Protein AF-A0A3R7BXS8-F1 (afdb_monomer)

Nearest PDB structures (foldseek):
  6x39-assembly1_A  TM=5.226E-01  e=1.618E-02  Mus musculus
  8fn9-assembly2_D  TM=5.001E-01  e=2.140E-02  Homo sapiens
  8cr5-assembly1_B  TM=4.717E-01  e=4.949E-02  Mus musculus
  4hlj-assembly1_A  TM=3.471E-01  e=6.848E-01  Homo sapiens
  6gvk-assembly1_A  TM=3.432E-01  e=7.242E-01  Homo sapiens

Sequence (268 aa):
MQASIEYIIAGLTILSILVVAETNMLTLIVHTLTDVQQEVSYGKAEEILDTLLLSPGYPPDWGADSAVPELMGLAVQSSTEEYILDPKKVLRLTEYSDHYIPPATTRSILGLDRGYQFSLRIIPFFIITINNQGNGTYTISVVNYRGVPASNVNVTGYYISIPFRYNATYQIESAITGVDGTCTLTFDYTPNSTLLVCASQLGVESLAAEESNLNLKVKNGYVVESETPIIASVEYSTGALSQLKKDVITKFVKIDGYTYYVDFILWR

Mean predicted aligned error: 8.78 Å

Solvent-accessible surface area (backbone atoms only — not comparable to full-atom values): 14662 Å² total; per-residue (Å²): 111,68,68,61,50,52,52,51,49,53,51,50,51,53,51,50,54,50,52,54,52,48,55,55,48,50,55,53,49,49,55,63,47,56,70,72,67,68,79,86,86,47,68,67,59,48,53,53,49,46,39,35,41,64,29,26,32,30,59,53,63,36,45,82,44,76,62,82,55,72,33,69,27,31,12,41,68,89,56,92,58,83,35,34,37,30,61,52,40,56,44,20,48,30,88,92,34,77,64,46,58,54,44,70,55,54,39,57,51,71,67,56,56,93,70,53,32,36,34,46,34,40,33,32,36,45,46,66,46,76,42,80,74,53,81,40,29,30,44,37,39,32,23,32,72,85,73,45,55,35,46,72,29,41,35,39,38,39,46,39,55,63,76,80,59,90,92,61,92,62,56,72,45,73,38,57,19,38,84,77,6,35,34,67,47,74,48,86,63,59,87,60,51,48,46,39,37,38,41,39,47,98,90,45,32,18,74,41,51,71,56,70,80,44,37,54,45,77,57,97,90,37,83,40,83,43,100,53,52,59,78,73,64,39,74,37,59,58,54,83,62,98,88,44,54,74,48,77,50,73,51,73,33,30,45,93,82,27,32,27,40,34,45,36,39,34,29,74

Radius of gyration: 21.34 Å; Cα contacts (8 Å, |Δi|>4): 512; chains: 1; bounding box: 75×36×57 Å

Foldseek 3Di:
DVVVVVVVVVVVVVVVVVVLVVVVVVVVVVVVVVVVVPPDPCVPLVVLVCQAQADCFPPNVCLVDLDDTLAHYQAHPPDPDGQAGEVSSLQLLAPPGRSNDALVNNCVSSVHDPQKKKKKKKAFQWQWDWADPDQQKIKIATAGPVRHQDFQWKKKKWKAAPPGDPPDDTDIFIDTAHPRNMDMDGDRDDPRIWIKMWIDDPQAIAIDIPDQFAQWDADPNDIDGHPGTGCRMRIHISDDDPPFDKDWDWDWHDYPSHIIIMIMIMTD

Secondary structure (DSSP, 8-state):
-HHHHHHHHHHHHHHHHHHHHHHHHHHHHHHHHHTTS--SS-HHHHHHHHHHHH---BSTTGGGSSSPPSB---BPTT-SSTTEE-HHHHHTTSTTSTT---HHHHHHHTT--TT-EEEEEEEESEEEEEEEEETTEEEEEEEETTS-B--S-EEEEEEEESS--TTPPPEEEEEE--TTSEEEEE----SSEEEEEEEEETTEEEEEESSTT--EEEETTEEEE-SS-----EEEES---TTS-EEEEEEEEEETTEEEEEEEEEE-

pLDDT: mean 88.68, std 12.7, range [37.03, 98.75]

Structure (mmCIF, N/CA/C/O backbone):
data_AF-A0A3R7BXS8-F1
#
_entry.id   AF-A0A3R7BXS8-F1
#
loop_
_atom_site.group_PDB
_atom_site.id
_atom_site.type_symbol
_atom_site.label_atom_id
_atom_site.label_alt_id
_atom_site.label_comp_id
_atom_site.label_asym_id
_atom_site.label_entity_id
_atom_site.label_seq_id
_atom_site.pdbx_PDB_ins_code
_atom_site.Cartn_x
_atom_site.Cartn_y
_atom_site.Cartn_z
_atom_site.occupancy
_atom_site.B_iso_or_equiv
_atom_site.auth_seq_id
_atom_site.auth_comp_id
_atom_site.auth_asym_id
_atom_site.auth_atom_id
_atom_site.pdbx_PDB_model_num
ATOM 1 N N . MET A 1 1 ? -50.871 4.804 6.251 1.00 56.91 1 MET A N 1
ATOM 2 C CA . MET A 1 1 ? -50.058 5.834 5.566 1.00 56.91 1 MET A CA 1
ATOM 3 C C . MET A 1 1 ? -48.591 5.786 5.996 1.00 56.91 1 MET A C 1
ATOM 5 O O . MET A 1 1 ? -47.744 5.832 5.121 1.00 56.91 1 MET A O 1
ATOM 9 N N . GLN A 1 2 ? -48.283 5.605 7.289 1.00 58.25 2 GLN A N 1
ATOM 10 C CA . GLN A 1 2 ? -46.906 5.442 7.792 1.00 58.25 2 GLN A CA 1
ATOM 11 C C . GLN A 1 2 ? -46.200 4.186 7.246 1.00 58.25 2 GLN A C 1
ATOM 13 O O . GLN A 1 2 ? -45.140 4.304 6.644 1.00 58.25 2 GLN A O 1
ATOM 18 N N . ALA A 1 3 ? -46.860 3.022 7.303 1.00 59.19 3 ALA A N 1
ATOM 19 C CA . ALA A 1 3 ? -46.323 1.784 6.726 1.00 59.19 3 ALA A CA 1
ATOM 20 C C . ALA A 1 3 ? -46.035 1.906 5.215 1.00 59.19 3 ALA A C 1
ATOM 22 O O . ALA A 1 3 ? -45.030 1.416 4.724 1.00 59.19 3 ALA A O 1
ATOM 23 N N . SER A 1 4 ? -46.885 2.615 4.464 1.00 75.00 4 SER A N 1
ATOM 24 C CA . SER A 1 4 ? -46.707 2.824 3.019 1.00 75.00 4 SER A CA 1
ATOM 25 C C . SER A 1 4 ? -45.459 3.652 2.690 1.00 75.00 4 SER A C 1
ATOM 27 O O . SER A 1 4 ? -44.806 3.382 1.690 1.00 75.00 4 SER A O 1
ATOM 29 N N . ILE A 1 5 ? -45.114 4.632 3.531 1.00 82.62 5 ILE A N 1
ATOM 30 C CA . ILE A 1 5 ? -43.893 5.438 3.383 1.00 82.62 5 ILE A CA 1
ATOM 31 C C . ILE A 1 5 ? -42.660 4.612 3.766 1.00 82.62 5 ILE A C 1
ATOM 33 O O . ILE A 1 5 ? -41.667 4.649 3.047 1.00 82.62 5 ILE A O 1
ATOM 37 N N . GLU A 1 6 ? -42.737 3.813 4.832 1.00 80.38 6 GLU A N 1
ATOM 38 C CA . GLU A 1 6 ? -41.655 2.904 5.239 1.00 80.38 6 GLU A CA 1
ATOM 39 C C . GLU A 1 6 ? -41.315 1.885 4.142 1.00 80.38 6 GLU A C 1
ATOM 41 O O . GLU A 1 6 ? -40.139 1.686 3.846 1.00 80.38 6 GLU A O 1
ATOM 46 N N . TYR A 1 7 ? -42.316 1.315 3.459 1.00 86.81 7 TYR A N 1
ATOM 47 C CA . TYR A 1 7 ? -42.075 0.412 2.327 1.00 86.81 7 TYR A CA 1
ATOM 48 C C . TYR A 1 7 ? -41.469 1.117 1.107 1.00 86.81 7 TYR A C 1
ATOM 50 O O . TYR A 1 7 ? -40.632 0.532 0.423 1.00 86.81 7 TYR A O 1
ATOM 58 N N . ILE A 1 8 ? -41.849 2.371 0.836 1.00 88.31 8 ILE A N 1
ATOM 59 C CA . ILE A 1 8 ? -41.249 3.161 -0.252 1.00 88.31 8 ILE A CA 1
ATOM 60 C C . ILE A 1 8 ? -39.782 3.480 0.061 1.00 88.31 8 ILE A C 1
ATOM 62 O O . ILE A 1 8 ? -38.930 3.349 -0.816 1.00 88.31 8 ILE A O 1
ATOM 66 N N . ILE A 1 9 ? -39.473 3.846 1.308 1.00 87.38 9 ILE A N 1
ATOM 67 C CA . ILE A 1 9 ? -38.100 4.121 1.751 1.00 87.38 9 ILE A CA 1
ATOM 68 C C . ILE A 1 9 ? -37.262 2.842 1.708 1.00 87.38 9 ILE A C 1
ATOM 70 O O . ILE A 1 9 ? -36.173 2.868 1.148 1.00 87.38 9 ILE A O 1
ATOM 74 N N . ALA A 1 10 ? -37.776 1.720 2.218 1.00 86.44 10 ALA A N 1
ATOM 75 C CA . ALA A 1 10 ? -37.091 0.430 2.142 1.00 86.44 10 ALA A CA 1
ATOM 76 C C . ALA A 1 10 ? -36.849 -0.011 0.687 1.00 86.44 10 ALA A C 1
ATOM 78 O O . ALA A 1 10 ? -35.789 -0.537 0.357 1.00 86.44 10 ALA A O 1
ATOM 79 N N . GLY A 1 11 ? -37.805 0.245 -0.210 1.00 89.38 11 GLY A N 1
ATOM 80 C CA . GLY A 1 11 ? -37.631 -0.000 -1.640 1.00 89.38 11 GLY A CA 1
ATOM 81 C C . GLY A 1 11 ? -36.516 0.854 -2.246 1.00 89.38 11 GLY A C 1
ATOM 82 O O . GLY A 1 11 ? -35.677 0.335 -2.978 1.00 89.38 11 GLY A O 1
ATOM 83 N N . LEU A 1 12 ? -36.468 2.146 -1.906 1.00 87.38 12 LEU A N 1
ATOM 84 C CA . LEU A 1 12 ? -35.435 3.078 -2.366 1.00 87.38 12 LEU A CA 1
ATOM 85 C C . LEU A 1 12 ? -34.046 2.747 -1.811 1.00 87.38 12 LEU A C 1
ATOM 87 O O . LEU A 1 12 ? -33.072 2.843 -2.555 1.00 87.38 12 LEU A O 1
ATOM 91 N N . THR A 1 13 ? -33.934 2.327 -0.547 1.00 83.88 13 THR A N 1
ATOM 92 C CA . THR A 1 13 ? -32.644 1.930 0.034 1.00 83.88 13 THR A CA 1
ATOM 93 C C . THR A 1 13 ? -32.108 0.674 -0.641 1.00 83.88 13 THR A C 1
ATOM 95 O O . THR A 1 13 ? -30.953 0.668 -1.060 1.00 83.88 13 THR A O 1
ATOM 98 N N . ILE A 1 14 ? -32.948 -0.342 -0.859 1.00 88.44 14 ILE A N 1
ATOM 99 C CA . ILE A 1 14 ? -32.561 -1.550 -1.604 1.00 88.44 14 ILE A CA 1
ATOM 100 C C . ILE A 1 14 ? -32.114 -1.188 -3.027 1.00 88.44 14 ILE A C 1
ATOM 102 O O . ILE A 1 14 ? -31.056 -1.637 -3.459 1.00 88.44 14 ILE A O 1
ATOM 106 N N . LEU A 1 15 ? -32.863 -0.331 -3.730 1.00 88.25 15 LEU A N 1
ATOM 107 C CA . LEU A 1 15 ? -32.496 0.151 -5.066 1.00 88.25 15 LEU A CA 1
ATOM 108 C C . LEU A 1 15 ? -31.154 0.890 -5.066 1.00 88.25 15 LEU A C 1
ATOM 110 O O . LEU A 1 15 ? -30.328 0.654 -5.941 1.00 88.25 15 LEU A O 1
ATOM 114 N N . SER A 1 16 ? -30.909 1.746 -4.072 1.00 77.88 16 SER A N 1
ATOM 115 C CA . SER A 1 16 ? -29.647 2.480 -3.958 1.00 77.88 16 SER A CA 1
ATOM 116 C C . SER A 1 16 ? -28.457 1.554 -3.693 1.00 77.88 16 SER A C 1
ATOM 118 O O . SER A 1 16 ? -27.431 1.692 -4.354 1.00 77.88 16 SER A O 1
ATOM 120 N N . ILE A 1 17 ? -28.613 0.553 -2.816 1.00 88.25 17 ILE A N 1
ATOM 121 C CA . ILE A 1 17 ? -27.585 -0.464 -2.553 1.00 88.25 17 ILE A CA 1
ATOM 122 C C . ILE A 1 17 ? -27.286 -1.250 -3.835 1.00 88.25 17 ILE A C 1
ATOM 124 O O . ILE A 1 17 ? -26.121 -1.497 -4.143 1.00 88.25 17 ILE A O 1
ATOM 128 N N . LEU A 1 18 ? -28.323 -1.598 -4.607 1.00 83.75 18 LEU A N 1
ATOM 129 C CA . LEU A 1 18 ? -28.182 -2.343 -5.857 1.00 83.75 18 LEU A CA 1
ATOM 130 C C . LEU A 1 18 ? -27.412 -1.543 -6.917 1.00 83.75 18 LEU A C 1
ATOM 132 O O . LEU A 1 18 ? -26.503 -2.079 -7.542 1.00 83.75 18 LEU A O 1
ATOM 136 N N . VAL A 1 19 ? -27.721 -0.253 -7.073 1.00 85.56 19 VAL A N 1
ATOM 137 C CA . VAL A 1 19 ? -27.029 0.630 -8.025 1.00 85.56 19 VAL A CA 1
ATOM 138 C C . VAL A 1 19 ? -25.558 0.806 -7.640 1.00 85.56 19 VAL A C 1
ATOM 140 O O . VAL A 1 19 ? -24.686 0.717 -8.503 1.00 85.56 19 VAL A O 1
ATOM 143 N N . VAL A 1 20 ? -25.248 0.989 -6.350 1.00 79.00 20 VAL A N 1
ATOM 144 C CA . VAL A 1 20 ? -23.851 1.062 -5.887 1.00 79.00 20 VAL A CA 1
ATOM 145 C C . VAL A 1 20 ? -23.115 -0.255 -6.161 1.00 79.00 20 VAL A C 1
ATOM 147 O O . VAL A 1 20 ? -22.009 -0.237 -6.705 1.00 79.00 20 VAL A O 1
ATOM 150 N N . ALA A 1 21 ? -23.736 -1.400 -5.869 1.00 75.12 21 ALA A N 1
ATOM 151 C CA . ALA A 1 21 ? -23.161 -2.712 -6.161 1.00 75.12 21 ALA A CA 1
ATOM 152 C C . ALA A 1 21 ? -22.897 -2.914 -7.666 1.00 75.12 21 ALA A C 1
ATOM 154 O O . ALA A 1 21 ? -21.815 -3.373 -8.035 1.00 75.12 21 ALA A O 1
ATOM 155 N N . GLU A 1 22 ? -23.829 -2.510 -8.536 1.00 73.44 22 GLU A N 1
ATOM 156 C CA . GLU A 1 22 ? -23.655 -2.571 -9.992 1.00 73.44 22 GLU A CA 1
ATOM 157 C C . GLU A 1 22 ? -22.529 -1.660 -10.484 1.00 73.44 22 GLU A C 1
ATOM 159 O O . GLU A 1 22 ? -21.719 -2.091 -11.300 1.00 73.44 22 GLU A O 1
ATOM 164 N N . THR A 1 23 ? -22.404 -0.431 -9.973 1.00 70.69 23 THR A N 1
ATOM 165 C CA . THR A 1 23 ? -21.300 0.462 -10.375 1.00 70.69 23 THR A CA 1
ATOM 166 C C . THR A 1 23 ? -19.929 -0.093 -9.981 1.00 70.69 23 THR A C 1
ATOM 168 O O . THR A 1 23 ? -18.987 -0.035 -10.776 1.00 70.69 23 THR A O 1
ATOM 171 N N . ASN A 1 24 ? -19.821 -0.724 -8.810 1.00 62.16 24 ASN A N 1
ATOM 172 C CA . ASN A 1 24 ? -18.595 -1.396 -8.381 1.00 62.16 24 ASN A CA 1
ATOM 173 C C . ASN A 1 24 ? -18.298 -2.636 -9.242 1.00 62.16 24 ASN A C 1
ATOM 175 O O . ASN A 1 24 ? -17.164 -2.819 -9.684 1.00 62.16 24 ASN A O 1
ATOM 179 N N . MET A 1 25 ? -19.315 -3.444 -9.561 1.00 63.19 25 MET A N 1
ATOM 180 C CA . MET A 1 25 ? -19.170 -4.612 -10.437 1.00 63.19 25 MET A CA 1
ATOM 181 C C . MET A 1 25 ? -18.785 -4.218 -11.867 1.00 63.19 25 MET A C 1
ATOM 183 O O . MET A 1 25 ? -17.910 -4.842 -12.455 1.00 63.19 25 MET A O 1
ATOM 187 N N . LEU A 1 26 ? -19.376 -3.159 -12.421 1.00 60.81 26 LEU A N 1
ATOM 188 C CA . LEU A 1 26 ? -19.014 -2.635 -13.738 1.00 60.81 26 LEU A CA 1
ATOM 189 C C . LEU A 1 26 ? -17.577 -2.111 -13.756 1.00 60.81 26 LEU A C 1
ATOM 191 O O . LEU A 1 26 ? -16.875 -2.312 -14.740 1.00 60.81 26 LEU A O 1
ATOM 195 N N . THR A 1 27 ? -17.100 -1.522 -12.658 1.00 58.78 27 THR A N 1
ATOM 196 C CA . THR A 1 27 ? -15.693 -1.109 -12.528 1.00 58.78 27 THR A CA 1
ATOM 197 C C . THR A 1 27 ? -14.746 -2.321 -12.530 1.00 58.78 27 THR A C 1
ATOM 199 O O . THR A 1 27 ? -13.674 -2.259 -13.131 1.00 58.78 27 THR A O 1
ATOM 202 N N . LEU A 1 28 ? -15.164 -3.448 -11.941 1.00 55.78 28 LEU A N 1
ATOM 203 C CA . LEU A 1 28 ? -14.431 -4.725 -11.955 1.00 55.78 28 LEU A CA 1
ATOM 204 C C . LEU A 1 28 ? -14.528 -5.471 -13.302 1.00 55.78 28 LEU A C 1
ATOM 206 O O . LEU A 1 28 ? -13.578 -6.127 -13.713 1.00 55.78 28 LEU A O 1
ATOM 210 N N . ILE A 1 29 ? -15.642 -5.362 -14.029 1.00 56.62 29 ILE A N 1
ATOM 211 C CA . ILE A 1 29 ? -15.784 -5.930 -15.382 1.00 56.62 29 ILE A CA 1
ATOM 212 C C . ILE A 1 29 ? -14.993 -5.101 -16.397 1.00 56.62 29 ILE A C 1
ATOM 214 O O . ILE A 1 29 ? -14.370 -5.649 -17.298 1.00 56.62 29 ILE A O 1
ATOM 218 N N . VAL A 1 30 ? -14.960 -3.775 -16.247 1.00 57.00 30 VAL A N 1
ATOM 219 C CA . VAL A 1 30 ? -14.050 -2.934 -17.032 1.00 57.00 30 VAL A CA 1
ATOM 220 C C . VAL A 1 30 ? -12.604 -3.325 -16.745 1.00 57.00 30 VAL A C 1
ATOM 222 O O . VAL A 1 30 ? -11.834 -3.396 -17.689 1.00 57.00 30 VAL A O 1
ATOM 225 N N . HIS A 1 31 ? -12.254 -3.669 -15.501 1.00 52.84 31 HIS A N 1
ATOM 226 C CA . HIS A 1 31 ? -10.933 -4.207 -15.167 1.00 52.84 31 HIS A CA 1
ATOM 227 C C . HIS A 1 31 ? -10.622 -5.516 -15.915 1.00 52.84 31 HIS A C 1
ATOM 229 O O . HIS A 1 31 ? -9.524 -5.650 -16.445 1.00 52.84 31 HIS A O 1
ATOM 235 N N . THR A 1 32 ? -11.556 -6.470 -16.010 1.00 48.88 32 THR A N 1
ATOM 236 C CA . THR A 1 32 ? -11.319 -7.720 -16.762 1.00 48.88 32 THR A CA 1
ATOM 237 C C . THR A 1 32 ? -11.344 -7.530 -18.280 1.00 48.88 32 THR A C 1
ATOM 239 O O . THR A 1 32 ? -10.702 -8.286 -19.001 1.00 48.88 32 THR A O 1
ATOM 242 N N . LEU A 1 33 ? -12.060 -6.524 -18.789 1.00 43.03 33 LEU A N 1
ATOM 243 C CA . LEU A 1 33 ? -12.128 -6.222 -20.221 1.00 43.03 33 LEU A CA 1
ATOM 244 C C . LEU A 1 33 ? -10.967 -5.345 -20.707 1.00 43.03 33 LEU A C 1
ATOM 246 O O . LEU A 1 33 ? -10.552 -5.492 -21.856 1.00 43.03 33 LEU A O 1
ATOM 250 N N . THR A 1 34 ? -10.395 -4.481 -19.861 1.00 46.97 34 THR A N 1
ATOM 251 C CA . THR A 1 34 ? -9.167 -3.745 -20.201 1.00 46.97 34 THR A CA 1
ATOM 252 C C . THR A 1 34 ? -7.968 -4.669 -20.394 1.00 46.97 34 THR A C 1
ATOM 254 O O . THR A 1 34 ? -7.119 -4.345 -21.218 1.00 46.97 34 THR A O 1
ATOM 257 N N . ASP A 1 35 ? -7.946 -5.837 -19.743 1.00 49.38 35 ASP A N 1
ATOM 258 C CA . ASP A 1 35 ? -6.935 -6.876 -19.995 1.00 49.38 35 ASP A CA 1
ATOM 259 C C . ASP A 1 35 ? -7.054 -7.487 -21.410 1.00 49.38 35 ASP A C 1
ATOM 261 O O . ASP A 1 35 ? -6.080 -8.005 -21.946 1.00 49.38 35 ASP A O 1
ATOM 265 N N . VAL A 1 36 ? -8.227 -7.411 -22.057 1.00 46.25 36 VAL A N 1
ATOM 266 C CA . VAL A 1 36 ? -8.504 -8.079 -23.349 1.00 46.25 36 VAL A CA 1
ATOM 267 C C . VAL A 1 36 ? -8.327 -7.145 -24.561 1.00 46.25 36 VAL A C 1
ATOM 269 O O . VAL A 1 36 ? -8.219 -7.612 -25.692 1.00 46.25 36 VAL A O 1
ATOM 272 N N . GLN A 1 37 ? -8.250 -5.824 -24.363 1.00 37.03 37 GLN A N 1
ATOM 273 C CA . GLN A 1 37 ? -8.081 -4.836 -25.448 1.00 37.03 37 GLN A CA 1
ATOM 274 C C . GLN A 1 37 ? -6.643 -4.298 -25.606 1.00 37.03 37 GLN A C 1
ATOM 276 O O . GLN A 1 37 ? -6.407 -3.430 -26.445 1.00 37.03 37 GLN A O 1
ATOM 281 N N . GLN A 1 38 ? -5.685 -4.815 -24.832 1.00 46.22 38 GLN A N 1
ATOM 282 C CA . GLN A 1 38 ? -4.296 -4.341 -24.728 1.00 46.22 38 GLN A CA 1
ATOM 283 C C . GLN A 1 38 ? -3.316 -4.917 -25.770 1.00 46.22 38 GLN A C 1
ATOM 285 O O . GLN A 1 38 ? -2.109 -4.928 -25.554 1.00 46.22 38 GLN A O 1
ATOM 290 N N . GLU A 1 39 ? -3.776 -5.343 -26.943 1.00 48.00 39 GLU A N 1
ATOM 291 C CA . GLU A 1 39 ? -2.857 -5.653 -28.041 1.00 48.00 39 GLU A CA 1
ATOM 292 C C . GLU A 1 39 ? -2.692 -4.435 -28.957 1.00 48.00 39 GLU A C 1
ATOM 294 O O . GLU A 1 39 ? -3.667 -3.840 -29.405 1.00 48.00 39 GLU A O 1
ATOM 299 N N . VAL A 1 40 ? -1.431 -4.127 -29.279 1.00 43.09 40 VAL A N 1
ATOM 300 C CA . VAL A 1 40 ? -0.920 -3.165 -30.280 1.00 43.09 40 VAL A CA 1
ATOM 301 C C . VAL A 1 40 ? -0.231 -1.934 -29.655 1.00 43.09 40 VAL A C 1
ATOM 303 O O . VAL A 1 40 ? -0.778 -0.840 -29.564 1.00 43.09 40 VAL A O 1
ATOM 306 N N . SER A 1 41 ? 1.063 -2.125 -29.339 1.00 47.97 41 SER A N 1
ATOM 307 C CA . SER A 1 41 ? 2.095 -1.133 -28.953 1.00 47.97 41 SER A CA 1
ATOM 308 C C . SER A 1 41 ? 2.435 -0.969 -27.455 1.00 47.97 41 SER A C 1
ATOM 310 O O . SER A 1 41 ? 2.882 0.108 -27.071 1.00 47.97 41 SER A O 1
ATOM 312 N N . TYR A 1 42 ? 2.344 -2.025 -26.637 1.00 55.94 42 TYR A N 1
ATOM 313 C CA . TYR A 1 42 ? 2.800 -2.022 -25.229 1.00 55.94 42 TYR A CA 1
ATOM 314 C C . TYR A 1 42 ? 4.127 -2.753 -24.960 1.00 55.94 42 TYR A C 1
ATOM 316 O O . TYR A 1 42 ? 4.692 -2.602 -23.880 1.00 55.94 42 TYR A O 1
ATOM 324 N N . GLY A 1 43 ? 4.682 -3.473 -25.944 1.00 76.75 43 GLY A N 1
ATOM 325 C CA . GLY A 1 43 ? 5.698 -4.508 -25.702 1.00 76.75 43 GLY A CA 1
ATOM 326 C C . GLY A 1 43 ? 6.881 -4.112 -24.810 1.00 76.75 43 GLY A C 1
ATOM 327 O O . GLY A 1 43 ? 7.219 -4.868 -23.912 1.00 76.75 43 GLY A O 1
ATOM 328 N N . LYS A 1 44 ? 7.492 -2.927 -24.991 1.00 86.19 44 LYS A N 1
ATOM 329 C CA . LYS A 1 44 ? 8.659 -2.544 -24.170 1.00 86.19 44 LYS A CA 1
ATOM 330 C C . LYS A 1 44 ? 8.288 -2.058 -22.770 1.00 86.19 44 LYS A C 1
ATOM 332 O O . LYS A 1 44 ? 8.995 -2.370 -21.820 1.00 86.19 44 LYS A O 1
ATOM 337 N N . ALA A 1 45 ? 7.217 -1.276 -22.639 1.00 89.50 45 ALA A N 1
ATOM 338 C CA . ALA A 1 45 ? 6.746 -0.828 -21.331 1.00 89.50 45 ALA A CA 1
ATOM 339 C C . ALA A 1 45 ? 6.267 -2.022 -20.494 1.00 89.50 45 ALA A C 1
ATOM 341 O O . ALA A 1 45 ? 6.559 -2.083 -19.303 1.00 89.50 45 ALA A O 1
ATOM 342 N N . GLU A 1 46 ? 5.599 -2.980 -21.137 1.00 90.25 46 GLU A N 1
ATOM 343 C CA . GLU A 1 46 ? 5.118 -4.207 -20.508 1.00 90.25 46 GLU A CA 1
ATOM 344 C C . GLU A 1 46 ? 6.283 -5.110 -20.113 1.00 90.25 46 GLU A C 1
ATOM 346 O O . GLU A 1 46 ? 6.375 -5.484 -18.955 1.00 90.25 46 GLU A O 1
ATOM 351 N N . GLU A 1 47 ? 7.255 -5.329 -21.004 1.00 91.19 47 GLU A N 1
ATOM 352 C CA . GLU A 1 47 ? 8.484 -6.076 -20.703 1.00 91.19 47 GLU A CA 1
ATOM 353 C C . GLU A 1 47 ? 9.235 -5.496 -19.492 1.00 91.19 47 GLU A C 1
ATOM 355 O O . GLU A 1 47 ? 9.689 -6.242 -18.621 1.00 91.19 47 GLU A O 1
ATOM 360 N N . ILE A 1 48 ? 9.367 -4.164 -19.410 1.00 93.50 48 ILE A N 1
ATOM 361 C CA . ILE A 1 48 ? 10.022 -3.506 -18.271 1.00 93.50 48 ILE A CA 1
ATOM 362 C C . ILE A 1 48 ? 9.200 -3.704 -16.998 1.00 93.50 48 ILE A C 1
ATOM 364 O O . ILE A 1 48 ? 9.766 -4.051 -15.960 1.00 93.50 48 ILE A O 1
ATOM 368 N N . LEU A 1 49 ? 7.886 -3.479 -17.061 1.00 95.00 49 LEU A N 1
ATOM 369 C CA . LEU A 1 49 ? 7.025 -3.621 -15.895 1.00 95.00 49 LEU A CA 1
ATOM 370 C C . LEU A 1 49 ? 6.989 -5.073 -15.406 1.00 95.00 49 LEU A C 1
ATOM 372 O O . LEU A 1 49 ? 7.170 -5.303 -14.218 1.00 95.00 49 LEU A O 1
ATOM 376 N N . ASP A 1 50 ? 6.847 -6.048 -16.296 1.00 94.00 50 ASP A N 1
ATOM 377 C CA . ASP A 1 50 ? 6.872 -7.472 -15.962 1.00 94.00 50 ASP A CA 1
ATOM 378 C C . ASP A 1 50 ? 8.224 -7.881 -15.382 1.00 94.00 50 ASP A C 1
ATOM 380 O O . ASP A 1 50 ? 8.272 -8.589 -14.378 1.00 94.00 50 ASP A O 1
ATOM 384 N N . THR A 1 51 ? 9.333 -7.367 -15.922 1.00 94.44 51 THR A N 1
ATOM 385 C CA . THR A 1 51 ? 10.655 -7.571 -15.312 1.00 94.44 51 THR A CA 1
ATOM 386 C C . THR A 1 51 ? 10.670 -7.060 -13.872 1.00 94.44 51 THR A C 1
ATOM 388 O O . THR A 1 51 ? 11.137 -7.758 -12.976 1.00 94.44 51 THR A O 1
ATOM 391 N N . LEU A 1 52 ? 10.125 -5.868 -13.616 1.00 96.56 52 LEU A N 1
ATOM 392 C CA . LEU A 1 52 ? 10.063 -5.310 -12.267 1.00 96.56 52 LEU A CA 1
ATOM 393 C C . LEU A 1 52 ? 9.118 -6.093 -11.345 1.00 96.56 52 LEU A C 1
ATOM 395 O O . LEU A 1 52 ? 9.463 -6.287 -10.184 1.00 96.56 52 LEU A O 1
ATOM 399 N N . LEU A 1 53 ? 7.949 -6.529 -11.819 1.00 96.81 53 LEU A N 1
ATOM 400 C CA . LEU A 1 53 ? 6.897 -7.104 -10.971 1.00 96.81 53 LEU A CA 1
ATOM 401 C C . LEU A 1 53 ? 6.964 -8.630 -10.820 1.00 96.81 53 LEU A C 1
ATOM 403 O O . LEU A 1 53 ? 6.417 -9.153 -9.851 1.00 96.81 53 LEU A O 1
ATOM 407 N N . LEU A 1 54 ? 7.611 -9.339 -11.750 1.00 95.31 54 LEU A N 1
ATOM 408 C CA . LEU A 1 54 ? 7.661 -10.807 -11.781 1.00 95.31 54 LEU A CA 1
ATOM 409 C C . LEU A 1 54 ? 9.060 -11.370 -11.503 1.00 95.31 54 LEU A C 1
ATOM 411 O O . LEU A 1 54 ? 9.183 -12.520 -11.084 1.00 95.31 54 LEU A O 1
ATOM 415 N N . SER A 1 55 ? 10.125 -10.583 -11.691 1.00 95.88 55 SER A N 1
ATOM 416 C CA . SER A 1 55 ? 11.482 -11.020 -11.345 1.00 95.88 55 SER A CA 1
ATOM 417 C C . SER A 1 55 ? 11.799 -10.741 -9.874 1.00 95.88 55 SER A C 1
ATOM 419 O O . SER A 1 55 ? 11.515 -9.644 -9.385 1.00 95.88 55 SER A O 1
ATOM 421 N N . PRO A 1 56 ? 12.473 -11.662 -9.161 1.00 95.81 56 PRO A N 1
ATOM 422 C CA . PRO A 1 56 ? 13.056 -11.359 -7.859 1.00 95.81 56 PRO A CA 1
ATOM 423 C C . PRO A 1 56 ? 14.340 -10.516 -7.956 1.00 95.81 56 PRO A C 1
ATOM 425 O O . PRO A 1 56 ? 14.814 -10.018 -6.936 1.00 95.81 56 PRO A O 1
ATOM 428 N N . GLY A 1 57 ? 1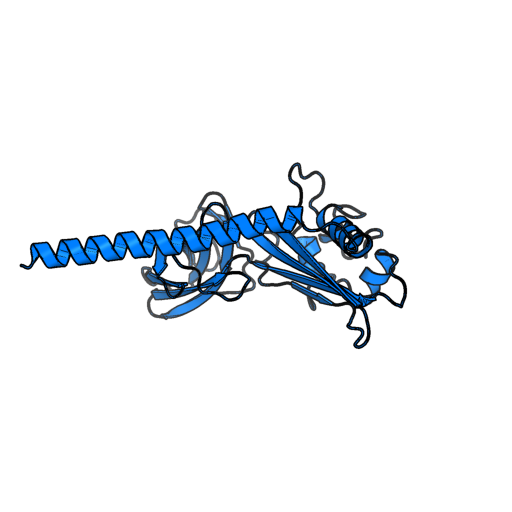4.913 -10.335 -9.150 1.00 95.62 57 GLY A N 1
ATOM 429 C CA . GLY A 1 57 ? 16.211 -9.682 -9.327 1.00 95.62 57 GLY A CA 1
ATOM 430 C C . GLY A 1 57 ? 17.391 -10.556 -8.881 1.00 95.62 57 GLY A C 1
ATOM 431 O O . GLY A 1 57 ? 17.232 -11.747 -8.601 1.00 95.62 57 GLY A O 1
ATOM 432 N N . TYR A 1 58 ? 18.590 -9.970 -8.839 1.00 95.69 58 TYR A N 1
ATOM 433 C CA . TYR A 1 58 ? 19.810 -10.664 -8.418 1.00 95.69 58 TYR A CA 1
ATOM 434 C C . TYR A 1 58 ? 20.757 -9.738 -7.629 1.00 95.69 58 TYR A C 1
ATOM 436 O O . TYR A 1 58 ? 21.079 -8.658 -8.134 1.00 95.69 58 TYR A O 1
ATOM 444 N N . PRO A 1 59 ? 21.229 -10.147 -6.434 1.00 96.19 59 PRO A N 1
ATOM 445 C CA . PRO A 1 59 ? 20.822 -11.355 -5.704 1.00 96.19 59 PRO A CA 1
ATOM 446 C C . PRO A 1 59 ? 19.336 -11.292 -5.288 1.00 96.19 59 PRO A C 1
ATOM 448 O O . PRO A 1 59 ? 18.825 -10.197 -5.085 1.00 96.19 59 PRO A O 1
ATOM 451 N N . PRO A 1 60 ? 18.600 -12.414 -5.181 1.00 94.69 60 PRO A N 1
ATOM 452 C CA . PRO A 1 60 ? 17.146 -12.395 -4.962 1.00 94.69 60 PRO A CA 1
ATOM 453 C C . PRO A 1 60 ? 16.665 -11.700 -3.683 1.00 94.69 60 PRO A C 1
ATOM 455 O O . PRO A 1 60 ? 15.495 -11.349 -3.595 1.00 94.69 60 PRO A O 1
ATOM 458 N N . ASP A 1 61 ? 17.529 -11.506 -2.696 1.00 92.50 61 ASP A N 1
ATOM 459 C CA . ASP A 1 61 ? 17.273 -10.879 -1.398 1.00 92.50 61 ASP A CA 1
ATOM 460 C C . ASP A 1 61 ? 17.881 -9.470 -1.288 1.00 92.50 61 ASP A C 1
ATOM 462 O O . ASP A 1 61 ? 17.995 -8.923 -0.190 1.00 92.50 61 ASP A O 1
ATOM 466 N N . TRP A 1 62 ? 18.215 -8.838 -2.423 1.00 94.94 62 TRP A N 1
ATOM 467 C CA . TRP A 1 62 ? 18.876 -7.529 -2.470 1.00 94.94 62 TRP A CA 1
ATOM 468 C C . TRP A 1 62 ? 18.166 -6.432 -1.658 1.00 94.94 62 TRP A C 1
ATOM 470 O O . TRP A 1 62 ? 18.806 -5.470 -1.253 1.00 94.94 62 TRP A O 1
ATOM 480 N N . GLY A 1 63 ? 16.869 -6.561 -1.363 1.00 92.94 63 GLY A N 1
ATOM 481 C CA . GLY A 1 63 ? 16.136 -5.630 -0.498 1.00 92.94 63 GLY A CA 1
ATOM 482 C C . GLY A 1 63 ? 16.689 -5.518 0.930 1.00 92.94 63 GLY A C 1
ATOM 483 O O . GLY A 1 63 ? 16.523 -4.476 1.556 1.00 92.94 63 GLY A O 1
ATOM 484 N N . ALA A 1 64 ? 17.349 -6.562 1.442 1.00 90.25 64 ALA A N 1
ATOM 485 C CA . ALA A 1 64 ? 17.936 -6.593 2.784 1.00 90.25 64 ALA A CA 1
ATOM 486 C C . ALA A 1 64 ? 19.422 -6.185 2.822 1.00 90.25 64 ALA A C 1
ATOM 488 O O . ALA A 1 64 ? 19.963 -5.977 3.907 1.00 90.25 64 ALA A O 1
ATOM 489 N N . ASP A 1 65 ? 20.078 -6.084 1.664 1.00 87.06 65 ASP A N 1
ATOM 490 C CA . ASP A 1 65 ? 21.487 -5.704 1.542 1.00 87.06 65 ASP A CA 1
ATOM 491 C C . ASP A 1 65 ? 21.617 -4.229 1.124 1.00 87.06 65 ASP A C 1
ATOM 493 O O . ASP A 1 65 ? 20.789 -3.668 0.406 1.00 87.06 65 ASP A O 1
ATOM 497 N N . SER A 1 66 ? 22.708 -3.604 1.545 1.00 87.81 66 SER A N 1
ATOM 498 C CA . SER A 1 66 ? 23.161 -2.297 1.078 1.00 87.81 66 SER A CA 1
ATOM 499 C C . SER A 1 66 ? 23.636 -2.274 -0.378 1.00 87.81 66 SER A C 1
ATOM 501 O O . SER A 1 66 ? 23.645 -1.211 -1.005 1.00 87.81 66 SER A O 1
ATOM 503 N N . ALA A 1 67 ? 24.023 -3.428 -0.927 1.00 91.25 67 ALA A N 1
ATOM 504 C CA . ALA A 1 67 ? 24.532 -3.549 -2.283 1.00 91.25 67 ALA A CA 1
ATOM 505 C C . ALA A 1 67 ? 23.488 -3.138 -3.335 1.00 91.25 67 ALA A C 1
ATOM 507 O O . ALA A 1 67 ? 22.274 -3.295 -3.167 1.00 91.25 67 ALA A O 1
ATOM 508 N N . VAL A 1 68 ? 23.973 -2.587 -4.446 1.00 93.19 68 VAL A N 1
ATOM 509 C CA . VAL A 1 68 ? 23.151 -2.351 -5.636 1.00 93.19 68 VAL A CA 1
ATOM 510 C C . VAL A 1 68 ? 22.964 -3.696 -6.345 1.00 93.19 68 VAL A C 1
ATOM 512 O O . VAL A 1 68 ? 23.968 -4.371 -6.582 1.00 93.19 68 VAL A O 1
ATOM 515 N N . PRO A 1 69 ? 21.728 -4.103 -6.681 1.00 95.62 69 PRO A N 1
ATOM 516 C CA . PRO A 1 69 ? 21.503 -5.365 -7.372 1.00 95.62 69 PRO A CA 1
ATOM 517 C C . PRO A 1 69 ? 22.078 -5.344 -8.792 1.00 95.62 69 PRO A C 1
ATOM 519 O O . PRO A 1 69 ? 22.087 -4.313 -9.466 1.00 95.62 69 PRO A O 1
ATOM 522 N N . GLU A 1 70 ? 22.508 -6.509 -9.268 1.00 95.56 70 GLU A N 1
ATOM 523 C CA . GLU A 1 70 ? 22.937 -6.707 -10.656 1.00 95.56 70 GLU A CA 1
ATOM 524 C C . GLU A 1 70 ? 21.739 -6.763 -11.608 1.00 95.56 70 GLU A C 1
ATOM 526 O O . GLU A 1 70 ? 21.838 -6.325 -12.752 1.00 95.56 70 GLU A O 1
ATOM 531 N N . LEU A 1 71 ? 20.602 -7.284 -11.130 1.00 94.75 71 LEU A N 1
ATOM 532 C CA . LEU A 1 71 ? 19.339 -7.332 -11.863 1.00 94.75 71 LEU A CA 1
ATOM 533 C C . LEU A 1 71 ? 18.215 -6.772 -11.000 1.00 94.75 71 LEU A C 1
ATOM 535 O O . LEU A 1 71 ? 18.011 -7.221 -9.870 1.00 94.75 71 LEU A O 1
ATOM 539 N N . MET A 1 72 ? 17.453 -5.831 -11.557 1.00 94.75 72 MET A N 1
ATOM 540 C CA . MET A 1 72 ? 16.270 -5.295 -10.891 1.00 94.75 72 MET A CA 1
ATOM 541 C C . MET A 1 72 ? 15.105 -6.276 -10.963 1.00 94.75 72 MET A C 1
ATOM 543 O O . MET A 1 72 ? 14.867 -6.921 -11.982 1.00 94.75 72 MET A O 1
ATOM 547 N N . GLY A 1 73 ? 14.364 -6.339 -9.865 1.00 96.50 73 GLY A N 1
ATOM 548 C CA . GLY A 1 73 ? 13.157 -7.136 -9.732 1.00 96.50 73 GLY A CA 1
ATOM 549 C C . GLY A 1 73 ? 12.618 -7.002 -8.316 1.00 96.50 73 GLY A C 1
ATOM 550 O O . GLY A 1 73 ? 13.381 -7.107 -7.357 1.00 96.50 73 GLY A O 1
ATOM 551 N N . LEU A 1 74 ? 11.332 -6.704 -8.185 1.00 97.69 74 LEU A N 1
ATOM 552 C CA . LEU A 1 74 ? 10.659 -6.413 -6.920 1.00 97.69 74 LEU A CA 1
ATOM 553 C C . LEU A 1 74 ? 9.918 -7.629 -6.367 1.00 97.69 74 LEU A C 1
ATOM 555 O O . LEU A 1 74 ? 9.457 -7.570 -5.233 1.00 97.69 74 LEU A O 1
ATOM 559 N N . ALA A 1 75 ? 9.801 -8.719 -7.127 1.00 97.50 75 ALA A N 1
ATOM 560 C CA . ALA A 1 75 ? 9.033 -9.880 -6.707 1.00 97.50 75 ALA A CA 1
ATOM 561 C C . ALA A 1 75 ? 9.675 -10.590 -5.504 1.00 97.50 75 ALA A C 1
ATOM 563 O O . ALA A 1 75 ? 10.903 -10.599 -5.324 1.00 97.50 75 ALA A O 1
ATOM 564 N N . VAL A 1 76 ? 8.841 -11.230 -4.688 1.00 95.44 76 VAL A N 1
ATOM 565 C CA . VAL A 1 76 ? 9.302 -12.158 -3.650 1.00 95.44 76 VAL A CA 1
ATOM 566 C C . VAL A 1 76 ? 9.926 -13.387 -4.313 1.00 95.44 76 VAL A C 1
ATOM 568 O O . VAL A 1 76 ? 9.374 -13.960 -5.254 1.00 95.44 76 VAL A O 1
ATOM 571 N N . GLN A 1 77 ? 11.084 -13.819 -3.813 1.00 92.19 77 GLN A N 1
ATOM 572 C CA . GLN A 1 77 ? 11.718 -15.046 -4.290 1.00 92.19 77 GLN A CA 1
ATOM 573 C C . GLN A 1 77 ? 10.832 -16.265 -3.990 1.00 92.19 77 GLN A C 1
ATOM 575 O O . GLN A 1 77 ? 10.325 -16.413 -2.881 1.00 92.19 77 GLN A O 1
ATOM 580 N N . SER A 1 78 ? 10.697 -17.174 -4.961 1.00 85.31 78 SER A N 1
ATOM 581 C CA . SER A 1 78 ? 9.975 -18.447 -4.797 1.00 85.31 78 SER A CA 1
ATOM 582 C C . SER A 1 78 ? 8.492 -18.298 -4.420 1.00 85.31 78 SER A C 1
ATOM 584 O O . SER A 1 78 ? 7.907 -19.227 -3.861 1.00 85.31 78 SER A O 1
ATOM 586 N N . SER A 1 79 ? 7.872 -17.152 -4.725 1.00 85.94 79 SER A N 1
ATOM 587 C CA . SER A 1 79 ? 6.420 -17.007 -4.618 1.00 85.94 79 SER A CA 1
ATOM 588 C C . SER A 1 79 ? 5.719 -17.957 -5.593 1.00 85.94 79 SER A C 1
ATOM 590 O O . SER A 1 79 ? 6.150 -18.122 -6.733 1.00 85.94 79 SER A O 1
ATOM 592 N N . THR A 1 80 ? 4.635 -18.584 -5.138 1.00 84.62 80 THR A N 1
ATOM 593 C CA . THR A 1 80 ? 3.741 -19.383 -5.999 1.00 84.62 80 THR A CA 1
ATOM 594 C C . THR A 1 80 ? 2.648 -18.531 -6.644 1.00 84.62 80 THR A C 1
ATOM 596 O O . THR A 1 80 ? 2.017 -18.970 -7.601 1.00 84.62 80 THR A O 1
ATOM 599 N N . GLU A 1 81 ? 2.446 -17.315 -6.134 1.00 87.50 81 GLU A N 1
ATOM 600 C CA . GLU A 1 81 ? 1.569 -16.294 -6.700 1.00 87.50 81 GLU A CA 1
ATOM 601 C C . GLU A 1 81 ? 2.409 -15.281 -7.494 1.00 87.50 81 GLU A C 1
ATOM 603 O O . GLU A 1 81 ? 3.469 -14.838 -7.037 1.00 87.50 81 GLU A O 1
ATOM 608 N N . GLU A 1 82 ? 1.924 -14.899 -8.673 1.00 90.94 82 GLU A N 1
ATOM 609 C CA . GLU A 1 82 ? 2.472 -13.783 -9.447 1.00 90.94 82 GLU A CA 1
ATOM 610 C C . GLU A 1 82 ? 2.107 -12.441 -8.793 1.00 90.94 82 GLU A C 1
ATOM 612 O O . GLU A 1 82 ? 1.167 -12.354 -7.999 1.00 90.94 82 GLU A O 1
ATOM 617 N N . TYR A 1 83 ? 2.847 -11.379 -9.130 1.00 94.50 83 TYR A N 1
ATOM 618 C CA . TYR A 1 83 ? 2.579 -10.013 -8.658 1.00 94.50 83 TYR A CA 1
ATOM 619 C C . TYR A 1 83 ? 2.623 -9.838 -7.128 1.00 94.50 83 TYR A C 1
ATOM 621 O O . TYR A 1 83 ? 1.990 -8.936 -6.573 1.00 94.50 83 TYR A O 1
ATOM 629 N N . ILE A 1 84 ? 3.399 -10.675 -6.434 1.00 97.19 84 ILE A N 1
ATOM 630 C CA . ILE A 1 84 ? 3.710 -10.510 -5.011 1.00 97.19 84 ILE A CA 1
ATOM 631 C C . ILE A 1 84 ? 5.070 -9.835 -4.883 1.00 97.19 84 ILE A C 1
ATOM 633 O O . ILE A 1 84 ? 6.090 -10.417 -5.260 1.00 97.19 84 ILE A O 1
ATOM 637 N N . LEU A 1 85 ? 5.094 -8.618 -4.341 1.00 97.75 85 LEU A N 1
ATOM 638 C CA . LEU A 1 85 ? 6.323 -7.842 -4.203 1.00 97.75 85 LEU A CA 1
ATOM 639 C C . LEU A 1 85 ? 6.906 -7.951 -2.796 1.00 97.75 85 LEU A C 1
ATOM 641 O O . LEU A 1 85 ? 6.190 -8.028 -1.797 1.00 97.75 85 LEU A O 1
ATOM 645 N N . ASP A 1 86 ? 8.231 -7.928 -2.737 1.00 97.06 86 ASP A N 1
ATOM 646 C CA . ASP A 1 86 ? 9.001 -7.887 -1.506 1.00 97.06 86 ASP A CA 1
ATOM 647 C C . ASP A 1 86 ? 8.992 -6.452 -0.944 1.00 97.06 86 ASP A C 1
ATOM 649 O O . ASP A 1 86 ? 9.504 -5.530 -1.596 1.00 97.06 86 ASP A O 1
ATOM 653 N N . PRO A 1 87 ? 8.450 -6.231 0.267 1.00 96.00 87 PRO A N 1
ATOM 654 C CA . PRO A 1 87 ? 8.345 -4.897 0.848 1.00 96.00 87 PRO A CA 1
ATOM 655 C C . PRO A 1 87 ? 9.706 -4.227 1.058 1.00 96.00 87 PRO A C 1
ATOM 657 O O . PRO A 1 87 ? 9.806 -3.011 0.904 1.00 96.00 87 PRO A O 1
ATOM 660 N N . LYS A 1 88 ? 10.773 -4.981 1.357 1.00 95.75 88 LYS A N 1
ATOM 661 C CA . LYS A 1 88 ? 12.114 -4.409 1.556 1.00 95.75 88 LYS A CA 1
ATOM 662 C C . LYS A 1 88 ? 12.668 -3.851 0.250 1.00 95.75 88 LYS A C 1
ATOM 664 O O . LYS A 1 88 ? 13.245 -2.768 0.233 1.00 95.75 88 LYS A O 1
ATOM 669 N N . LYS A 1 89 ? 12.435 -4.551 -0.863 1.00 96.94 89 LYS A N 1
ATOM 670 C CA . LYS A 1 89 ? 12.825 -4.086 -2.205 1.00 96.94 8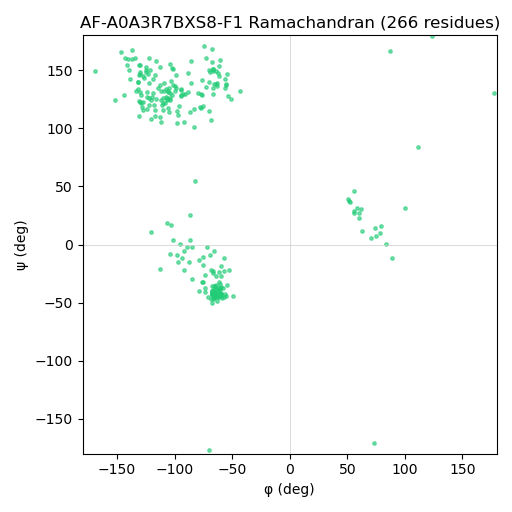9 LYS A CA 1
ATOM 671 C C . LYS A 1 89 ? 12.029 -2.862 -2.634 1.00 96.94 89 LYS A C 1
ATOM 673 O O . LYS A 1 89 ? 12.604 -1.919 -3.169 1.00 96.94 89 LYS A O 1
ATOM 678 N N . VAL A 1 90 ? 10.720 -2.864 -2.375 1.00 97.12 90 VAL A N 1
ATOM 679 C CA . VAL A 1 90 ? 9.836 -1.734 -2.689 1.00 97.12 90 VAL A CA 1
ATOM 680 C C . VAL A 1 90 ? 10.237 -0.490 -1.893 1.00 97.12 90 VAL A C 1
ATOM 682 O O . VAL A 1 90 ? 10.317 0.592 -2.468 1.00 97.12 90 VAL A O 1
ATOM 685 N N . LEU A 1 91 ? 10.570 -0.634 -0.606 1.00 95.44 91 LEU A N 1
ATOM 686 C CA . LEU A 1 91 ? 11.020 0.482 0.231 1.00 95.44 91 LEU A CA 1
ATOM 687 C C . LEU A 1 91 ? 12.295 1.146 -0.292 1.00 95.44 91 LEU A C 1
ATOM 689 O O . LEU A 1 91 ? 12.401 2.364 -0.202 1.00 95.44 91 LEU A O 1
ATOM 693 N N . ARG A 1 92 ? 13.213 0.390 -0.909 1.00 95.81 92 ARG A N 1
ATOM 694 C CA . ARG A 1 92 ? 14.434 0.934 -1.533 1.00 95.81 92 ARG A CA 1
ATOM 695 C C . ARG A 1 92 ? 14.169 1.834 -2.749 1.00 95.81 92 ARG A C 1
ATOM 697 O O . ARG A 1 92 ? 15.113 2.422 -3.276 1.00 95.81 92 ARG A O 1
ATOM 704 N N . LEU A 1 93 ? 12.920 1.957 -3.204 1.00 95.94 93 LEU A N 1
ATOM 705 C CA . LEU A 1 93 ? 12.499 2.923 -4.224 1.00 95.94 93 LEU A CA 1
ATOM 706 C C . LEU A 1 93 ? 12.008 4.250 -3.625 1.00 95.94 93 LEU A C 1
ATOM 708 O O . LEU A 1 93 ? 11.728 5.182 -4.373 1.00 95.94 93 LEU A O 1
ATOM 712 N N . THR A 1 94 ? 11.904 4.369 -2.304 1.00 93.50 94 THR A N 1
ATOM 713 C CA . THR A 1 94 ? 11.464 5.602 -1.648 1.00 93.50 94 THR A CA 1
ATOM 714 C C . THR A 1 94 ? 12.670 6.462 -1.292 1.00 93.50 94 THR A C 1
ATOM 716 O O . THR A 1 94 ? 13.619 5.995 -0.665 1.00 93.50 94 THR A O 1
ATOM 719 N N . GLU A 1 95 ? 12.638 7.738 -1.676 1.00 87.25 95 GLU A N 1
ATOM 720 C CA . GLU A 1 95 ? 13.680 8.690 -1.287 1.00 87.25 95 GLU A CA 1
ATOM 721 C C . GLU A 1 95 ? 13.816 8.719 0.248 1.00 87.25 95 GLU A C 1
ATOM 723 O O . GLU A 1 95 ? 12.817 8.688 0.963 1.00 87.25 95 GLU A O 1
ATOM 728 N N . TYR A 1 96 ? 15.052 8.754 0.755 1.00 86.00 96 TYR A N 1
ATOM 729 C CA . TYR A 1 96 ? 15.385 8.681 2.190 1.00 86.00 96 TYR A CA 1
ATOM 730 C C . TYR A 1 96 ? 15.169 7.322 2.874 1.00 86.00 96 TYR A C 1
ATOM 732 O O . TYR A 1 96 ? 15.383 7.231 4.083 1.00 86.00 96 TYR A O 1
ATOM 740 N N . SER A 1 97 ? 14.810 6.262 2.144 1.00 89.69 97 SER A N 1
ATOM 741 C CA . SER A 1 97 ? 14.882 4.907 2.693 1.00 89.69 97 SER A CA 1
ATOM 742 C C . SER A 1 97 ? 16.333 4.486 2.932 1.00 89.69 97 SER A C 1
ATOM 744 O O . SER A 1 97 ? 17.258 4.928 2.236 1.00 89.69 97 SER A O 1
ATOM 746 N N . ASP A 1 98 ? 16.527 3.526 3.834 1.00 88.19 98 ASP A N 1
ATOM 747 C CA . ASP A 1 98 ? 17.792 2.805 3.901 1.00 88.19 98 ASP A CA 1
ATOM 748 C C . ASP A 1 98 ? 18.097 2.174 2.537 1.00 88.19 98 ASP A C 1
ATOM 750 O O . ASP A 1 98 ? 17.221 1.625 1.863 1.00 88.19 98 ASP A O 1
ATOM 754 N N . HIS A 1 99 ? 19.349 2.319 2.102 1.00 92.62 99 HIS A N 1
ATOM 755 C CA . HIS A 1 99 ? 19.863 1.751 0.852 1.00 92.62 99 HIS A CA 1
ATOM 756 C C . HIS A 1 99 ? 19.077 2.143 -0.414 1.00 92.62 99 HIS A C 1
ATOM 758 O O . HIS A 1 99 ? 19.072 1.383 -1.389 1.00 92.62 99 HIS A O 1
ATOM 764 N N . TYR A 1 100 ? 18.444 3.324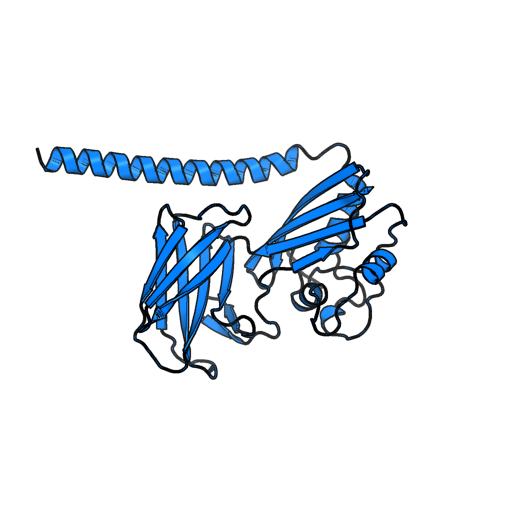 -0.415 1.00 95.06 100 TYR A N 1
ATOM 765 C CA . TYR A 1 100 ? 17.718 3.882 -1.559 1.00 95.06 100 TYR A CA 1
ATOM 766 C C . TYR A 1 100 ? 18.480 3.704 -2.882 1.00 95.06 100 TYR A C 1
ATOM 768 O O . TYR A 1 100 ? 19.675 4.003 -2.969 1.00 95.06 100 TYR A O 1
ATOM 776 N N . ILE A 1 101 ? 17.785 3.231 -3.920 1.00 95.31 101 ILE A N 1
ATOM 777 C CA . ILE A 1 101 ? 18.336 3.061 -5.267 1.00 95.31 101 ILE A CA 1
ATOM 778 C C . ILE A 1 101 ? 17.951 4.275 -6.118 1.00 95.31 101 ILE A C 1
ATOM 780 O O . ILE A 1 101 ? 16.786 4.412 -6.500 1.00 95.31 101 ILE A O 1
ATOM 784 N N . PRO A 1 102 ? 18.914 5.131 -6.507 1.00 95.00 102 PRO A N 1
ATOM 785 C CA . PRO A 1 102 ? 18.618 6.290 -7.335 1.00 95.00 102 PRO A CA 1
ATOM 786 C C . PRO A 1 102 ? 18.028 5.894 -8.702 1.00 95.00 102 PRO A C 1
ATOM 788 O O . PRO A 1 102 ? 18.499 4.927 -9.311 1.00 95.00 102 PRO A O 1
ATOM 791 N N . PRO A 1 103 ? 17.091 6.678 -9.263 1.00 94.62 103 PRO A N 1
ATOM 792 C CA . PRO A 1 103 ? 16.466 6.394 -10.558 1.00 94.62 103 PRO A CA 1
ATOM 793 C C . PRO A 1 103 ? 17.459 6.202 -11.707 1.00 94.62 103 PRO A C 1
ATOM 795 O O . PRO A 1 103 ? 17.258 5.359 -12.581 1.00 94.62 103 PRO A O 1
ATOM 798 N N . ALA A 1 104 ? 18.576 6.937 -11.687 1.00 92.56 104 ALA A N 1
ATOM 799 C CA . ALA A 1 104 ? 19.648 6.779 -12.667 1.00 92.56 104 ALA A CA 1
ATOM 800 C C . ALA A 1 104 ? 20.296 5.381 -12.621 1.00 92.56 104 ALA A C 1
ATOM 802 O O . ALA A 1 104 ? 20.613 4.823 -13.673 1.00 92.56 104 ALA A O 1
ATOM 803 N N . THR A 1 105 ? 20.453 4.809 -11.423 1.00 94.62 105 THR A N 1
ATOM 804 C CA . THR A 1 105 ? 21.007 3.466 -11.208 1.00 94.62 105 THR A CA 1
ATOM 805 C C . THR A 1 105 ? 20.057 2.405 -11.746 1.00 94.62 105 THR A C 1
ATOM 807 O O . THR A 1 105 ? 20.464 1.590 -12.570 1.00 94.62 105 THR A O 1
ATOM 810 N N . THR A 1 106 ? 18.773 2.471 -11.383 1.00 94.44 106 THR A N 1
ATOM 811 C CA . THR A 1 106 ? 17.743 1.553 -11.901 1.00 94.44 106 THR A CA 1
ATOM 812 C C . THR A 1 106 ? 17.673 1.584 -13.421 1.00 94.44 106 THR A C 1
ATOM 814 O O . THR A 1 106 ? 17.631 0.537 -14.061 1.00 94.44 106 THR A O 1
ATOM 817 N N . ARG A 1 107 ? 17.747 2.775 -14.027 1.00 92.38 107 ARG A N 1
ATOM 818 C CA . ARG A 1 107 ? 17.754 2.919 -15.488 1.00 92.38 107 ARG A CA 1
ATOM 819 C C . ARG A 1 107 ? 18.955 2.222 -16.139 1.00 92.38 107 ARG A C 1
ATOM 821 O O . ARG A 1 107 ? 18.805 1.627 -17.202 1.00 92.38 107 ARG A O 1
ATOM 828 N N . SER A 1 108 ? 20.123 2.282 -15.496 1.00 92.94 108 SER A N 1
ATOM 829 C CA . SER A 1 108 ? 21.328 1.582 -15.951 1.00 92.94 108 SER A CA 1
ATOM 830 C C . SER A 1 108 ? 21.190 0.064 -15.837 1.00 92.94 108 SER A C 1
ATOM 832 O O . SER A 1 108 ? 21.576 -0.638 -16.765 1.00 92.94 108 SER A O 1
ATOM 834 N N . ILE A 1 109 ? 20.636 -0.441 -14.729 1.00 94.38 109 ILE A N 1
ATOM 835 C CA . ILE A 1 109 ? 20.455 -1.884 -14.500 1.00 94.38 109 ILE A CA 1
ATOM 836 C C . ILE A 1 109 ? 19.428 -2.471 -15.474 1.00 94.38 109 ILE A C 1
ATOM 838 O O . ILE A 1 109 ? 19.640 -3.542 -16.030 1.00 94.38 109 ILE A O 1
ATOM 842 N N . LEU A 1 110 ? 18.343 -1.741 -15.742 1.00 93.25 110 LEU A N 1
ATOM 843 C CA . LEU A 1 110 ? 17.331 -2.125 -16.729 1.00 93.25 110 LEU A CA 1
ATOM 844 C C . LEU A 1 110 ? 17.818 -1.991 -18.186 1.00 93.25 110 LEU A C 1
ATOM 846 O O . LEU A 1 110 ? 17.065 -2.295 -19.109 1.00 93.25 110 LEU A O 1
ATOM 850 N N . GLY A 1 111 ? 19.047 -1.508 -18.411 1.00 91.50 111 GLY A N 1
ATOM 851 C CA . GLY A 1 111 ? 19.624 -1.360 -19.747 1.00 91.50 111 GLY A CA 1
ATOM 852 C C . GLY A 1 111 ? 18.850 -0.391 -20.645 1.00 91.50 111 GLY A C 1
ATOM 853 O O . GLY A 1 111 ? 18.797 -0.590 -21.857 1.00 91.50 111 GLY A O 1
ATOM 854 N N . LEU A 1 112 ? 18.209 0.632 -20.070 1.00 89.81 112 LEU A N 1
ATOM 855 C CA . LEU A 1 112 ? 17.367 1.553 -20.834 1.00 89.81 112 LEU A CA 1
ATOM 856 C C . LEU A 1 112 ? 18.213 2.605 -21.563 1.00 89.81 112 LEU A C 1
ATOM 858 O O . LEU A 1 112 ? 19.042 3.293 -20.956 1.00 89.81 112 LEU A O 1
ATOM 862 N N . ASP A 1 113 ? 17.955 2.777 -22.863 1.00 85.62 113 ASP A N 1
ATOM 863 C CA . ASP A 1 113 ? 18.605 3.812 -23.671 1.00 85.62 113 ASP A CA 1
ATOM 864 C C . ASP A 1 113 ? 18.301 5.223 -23.143 1.00 85.62 113 ASP A C 1
ATOM 866 O O . ASP A 1 113 ? 17.280 5.476 -22.505 1.00 85.62 113 ASP A O 1
ATOM 870 N N . ARG A 1 114 ? 19.149 6.200 -23.498 1.00 81.69 114 ARG A N 1
ATOM 871 C CA . ARG A 1 114 ? 18.994 7.610 -23.078 1.00 81.69 114 ARG A CA 1
ATOM 872 C C . ARG A 1 114 ? 17.655 8.246 -23.477 1.00 81.69 114 ARG A C 1
ATOM 874 O O . ARG A 1 114 ? 17.268 9.240 -22.867 1.00 81.69 114 ARG A O 1
ATOM 881 N N . GLY A 1 115 ? 16.997 7.708 -24.505 1.00 83.38 115 GLY A N 1
ATOM 882 C CA . GLY A 1 115 ? 15.693 8.172 -24.980 1.00 83.38 115 GLY A CA 1
ATOM 883 C C . GLY A 1 115 ? 14.510 7.695 -24.137 1.00 83.38 115 GLY A C 1
ATOM 884 O O . GLY A 1 115 ? 13.428 8.244 -24.290 1.00 83.38 115 GLY A O 1
ATOM 885 N N . TYR A 1 116 ? 14.704 6.719 -23.244 1.00 87.12 116 TYR A N 1
ATOM 886 C CA . TYR A 1 116 ? 13.643 6.219 -22.377 1.00 87.12 116 TYR A CA 1
ATOM 887 C C . TYR A 1 116 ? 13.716 6.846 -20.988 1.00 87.12 116 TYR A C 1
ATOM 889 O O . TYR A 1 116 ? 14.777 6.907 -20.362 1.00 87.12 116 TYR A O 1
ATOM 897 N N . GLN A 1 117 ? 12.562 7.262 -20.481 1.00 91.50 117 GLN A N 1
ATOM 898 C CA . GLN A 1 117 ? 12.351 7.518 -19.057 1.00 91.50 117 GLN A CA 1
ATOM 899 C C . GLN A 1 117 ? 11.092 6.795 -18.612 1.00 91.50 117 GLN A C 1
ATOM 901 O O . GLN A 1 117 ? 10.197 6.580 -19.428 1.00 91.50 117 GLN A O 1
ATOM 906 N N . PHE A 1 118 ? 10.996 6.462 -17.331 1.00 92.88 118 PHE A N 1
ATOM 907 C CA . PHE A 1 118 ? 9.768 5.917 -16.783 1.00 92.88 118 PHE A CA 1
ATOM 908 C C . PHE A 1 118 ? 9.416 6.508 -15.423 1.00 92.88 118 PHE A C 1
ATOM 910 O O . PHE A 1 118 ? 10.258 7.056 -14.709 1.00 92.88 118 PHE A O 1
ATOM 917 N N . SER A 1 119 ? 8.141 6.381 -15.081 1.00 95.06 119 SER A N 1
ATOM 918 C CA . SER A 1 119 ? 7.607 6.616 -13.750 1.00 95.06 119 SER A CA 1
ATOM 919 C C . SER A 1 119 ? 6.882 5.362 -13.303 1.00 95.06 119 SER A C 1
ATOM 921 O O . SER A 1 119 ? 6.074 4.820 -14.052 1.00 95.06 119 SER A O 1
ATOM 923 N N . LEU A 1 120 ? 7.178 4.916 -12.093 1.00 96.81 120 LEU A N 1
ATOM 924 C CA . LEU A 1 120 ? 6.526 3.824 -11.399 1.00 96.81 120 LEU A CA 1
ATOM 925 C C . LEU A 1 120 ? 5.895 4.403 -10.139 1.00 96.81 120 LEU A C 1
ATOM 927 O O . LEU A 1 120 ? 6.591 4.948 -9.282 1.00 96.81 120 LEU A O 1
ATOM 931 N N . ARG A 1 121 ? 4.581 4.267 -10.030 1.00 97.06 121 ARG A N 1
ATOM 932 C CA . ARG A 1 121 ? 3.826 4.650 -8.847 1.00 97.06 121 ARG A CA 1
ATOM 933 C C . ARG A 1 121 ? 3.140 3.426 -8.266 1.00 97.06 121 ARG A C 1
ATOM 935 O O . ARG A 1 121 ? 2.468 2.707 -8.998 1.00 97.06 121 ARG A O 1
ATOM 942 N N . ILE A 1 122 ? 3.296 3.210 -6.964 1.00 97.88 122 ILE A N 1
ATOM 943 C CA . ILE A 1 122 ? 2.670 2.113 -6.218 1.00 97.88 122 ILE A CA 1
ATOM 944 C C . ILE A 1 122 ? 1.877 2.733 -5.072 1.00 97.88 122 ILE A C 1
ATOM 946 O O . ILE A 1 122 ? 2.457 3.363 -4.189 1.00 97.88 122 ILE A O 1
ATOM 950 N N . ILE A 1 123 ? 0.557 2.571 -5.078 1.00 97.12 123 ILE A N 1
ATOM 951 C CA . ILE A 1 123 ? -0.337 3.129 -4.053 1.00 97.12 123 ILE A CA 1
ATOM 952 C C . ILE A 1 123 ? -1.287 2.050 -3.523 1.00 97.12 123 ILE A C 1
ATOM 954 O O . ILE A 1 123 ? -1.667 1.165 -4.291 1.00 97.12 123 ILE A O 1
ATOM 958 N N . PRO A 1 124 ? -1.683 2.085 -2.240 1.00 97.31 124 PRO A N 1
ATOM 959 C CA . PRO A 1 124 ? -2.698 1.188 -1.703 1.00 97.31 124 PRO A CA 1
ATOM 960 C C . PRO A 1 124 ? -3.987 1.257 -2.522 1.00 97.31 124 PRO A C 1
ATOM 962 O O . PRO A 1 124 ? -4.357 2.321 -3.027 1.00 97.31 124 PRO A O 1
ATOM 965 N N . PHE A 1 125 ? -4.697 0.133 -2.642 1.00 96.31 125 PHE A N 1
ATOM 966 C CA . PHE A 1 125 ? -5.985 0.122 -3.334 1.00 96.31 125 PHE A CA 1
ATOM 967 C C . PHE A 1 125 ? -7.004 1.031 -2.640 1.00 96.31 125 PHE A C 1
ATOM 969 O O . PHE A 1 125 ? -7.705 1.794 -3.307 1.00 96.31 125 PHE A O 1
ATOM 976 N N . PHE A 1 126 ? -7.077 0.950 -1.311 1.00 97.69 126 PHE A N 1
ATOM 977 C CA . PHE A 1 126 ? -7.811 1.884 -0.472 1.00 97.69 126 PHE A CA 1
ATOM 978 C C . PHE A 1 126 ? -6.826 2.795 0.253 1.00 97.69 126 PHE A C 1
ATOM 980 O O . PHE A 1 126 ? -6.020 2.353 1.070 1.00 97.69 126 PHE A O 1
ATOM 987 N N . ILE A 1 127 ? -6.922 4.088 -0.030 1.00 97.50 127 ILE A N 1
ATOM 988 C CA . ILE A 1 127 ? -6.196 5.140 0.668 1.00 97.50 127 ILE A CA 1
ATOM 989 C C . ILE A 1 127 ? -7.047 5.531 1.876 1.00 97.50 127 ILE A C 1
ATOM 991 O O . ILE A 1 127 ? -8.159 6.048 1.735 1.00 97.50 127 ILE A O 1
ATOM 995 N N . ILE A 1 128 ? -6.525 5.249 3.066 1.00 98.06 128 ILE A N 1
ATOM 996 C CA . ILE A 1 128 ? -7.225 5.427 4.337 1.00 98.06 128 ILE A CA 1
ATOM 997 C C . ILE A 1 128 ? -6.671 6.673 5.024 1.00 98.06 128 ILE A C 1
ATOM 999 O O . ILE A 1 128 ? -5.472 6.775 5.274 1.00 98.06 128 ILE A O 1
ATOM 1003 N N . THR A 1 129 ? -7.549 7.612 5.360 1.00 97.88 129 THR A N 1
ATOM 1004 C CA . THR A 1 129 ? -7.220 8.770 6.198 1.00 97.88 129 THR A CA 1
ATOM 1005 C C . THR A 1 129 ? -7.832 8.578 7.577 1.00 97.88 129 THR A C 1
ATOM 1007 O O . THR A 1 129 ? -9.044 8.388 7.703 1.00 97.88 129 THR A O 1
ATOM 1010 N N . ILE A 1 130 ? -6.994 8.646 8.609 1.00 98.06 130 ILE A N 1
ATOM 1011 C CA . ILE A 1 130 ? -7.380 8.459 10.008 1.00 98.06 130 ILE A CA 1
ATOM 1012 C C . ILE A 1 130 ? -7.413 9.833 10.679 1.00 98.06 130 ILE A C 1
ATOM 1014 O O . ILE A 1 130 ? -6.376 10.471 10.831 1.00 98.06 130 ILE A O 1
ATOM 1018 N N . ASN A 1 131 ? -8.597 10.294 11.087 1.00 97.81 131 ASN A N 1
ATOM 1019 C CA . ASN A 1 131 ? -8.760 11.570 11.783 1.00 97.81 131 ASN A CA 1
ATOM 1020 C C . ASN A 1 131 ? -9.173 11.336 13.239 1.00 97.81 131 ASN A C 1
ATOM 1022 O O . ASN A 1 131 ? -10.335 11.026 13.518 1.00 97.81 131 ASN A O 1
ATOM 1026 N N . ASN A 1 132 ? -8.234 11.530 14.162 1.00 96.12 132 ASN A N 1
ATOM 1027 C CA . ASN A 1 132 ? -8.471 11.445 15.600 1.00 96.12 132 ASN A CA 1
ATOM 1028 C C . ASN A 1 132 ? -9.337 12.625 16.077 1.00 96.12 132 ASN A C 1
ATOM 1030 O O . ASN A 1 132 ? -8.919 13.780 16.005 1.00 96.12 132 ASN A O 1
ATOM 1034 N N . GLN A 1 133 ? -10.552 12.336 16.546 1.00 96.06 133 GLN A N 1
ATOM 1035 C CA . GLN A 1 133 ? -11.492 13.335 17.075 1.00 96.06 133 GLN A CA 1
ATOM 1036 C C . GLN A 1 133 ? -11.313 13.564 18.587 1.00 96.06 133 GLN A C 1
ATOM 1038 O O . GLN A 1 133 ? -11.997 14.402 19.175 1.00 96.06 133 GLN A O 1
ATOM 1043 N N . GLY A 1 134 ? -10.396 12.834 19.226 1.00 91.56 134 GLY A N 1
ATOM 1044 C CA . GLY A 1 134 ? -10.206 12.808 20.671 1.00 91.56 134 GLY A CA 1
ATOM 1045 C C . GLY A 1 134 ? -11.101 11.787 21.376 1.00 91.56 134 GLY A C 1
ATOM 1046 O O . GLY A 1 134 ? -12.045 11.239 20.806 1.00 91.56 134 GLY A O 1
ATOM 1047 N N . ASN A 1 135 ? -10.783 11.515 22.646 1.00 92.19 135 ASN A N 1
ATOM 1048 C CA . ASN A 1 135 ? -11.542 10.616 23.527 1.00 92.19 135 ASN A CA 1
ATOM 1049 C C . ASN A 1 135 ? -11.835 9.232 22.911 1.00 92.19 135 ASN A C 1
ATOM 1051 O O . ASN A 1 135 ? -12.927 8.699 23.078 1.00 92.19 135 ASN A O 1
ATOM 1055 N N . GLY A 1 136 ? -10.872 8.665 22.174 1.00 93.50 136 GLY A N 1
ATOM 1056 C CA . GLY A 1 136 ? -11.004 7.336 21.565 1.00 93.50 136 GLY A CA 1
ATOM 1057 C C . GLY A 1 136 ? -11.922 7.289 20.339 1.00 93.50 136 GLY A C 1
ATOM 1058 O O . GLY A 1 136 ? -12.205 6.207 19.841 1.00 93.50 136 GLY A O 1
ATOM 1059 N N . THR A 1 137 ? -12.390 8.433 19.834 1.00 97.69 137 THR A N 1
ATOM 1060 C CA . THR A 1 137 ? -13.232 8.502 18.633 1.00 97.69 137 THR A CA 1
ATOM 1061 C C . THR A 1 137 ? -12.404 8.884 17.412 1.00 97.69 137 THR A C 1
ATOM 1063 O O . THR A 1 137 ? -11.650 9.858 17.430 1.00 97.69 137 THR A O 1
ATOM 1066 N N . TYR A 1 138 ? -12.584 8.139 16.327 1.00 98.44 138 TYR A N 1
ATOM 1067 C CA . TYR A 1 138 ? -11.861 8.314 15.076 1.00 98.44 138 TYR A CA 1
ATOM 1068 C C . TYR A 1 138 ? -12.832 8.359 13.906 1.00 98.44 138 TYR A C 1
ATOM 1070 O O . TYR A 1 138 ? -13.679 7.479 13.754 1.00 98.44 138 TYR A O 1
ATOM 1078 N N . THR A 1 139 ? -12.672 9.358 13.045 1.00 98.56 139 THR A N 1
ATOM 1079 C CA . THR A 1 139 ? -13.343 9.396 11.745 1.00 98.56 139 THR A CA 1
ATOM 1080 C C . THR A 1 139 ? -12.387 8.850 10.703 1.00 98.56 139 THR A C 1
ATOM 1082 O O . THR A 1 139 ? -11.306 9.406 10.490 1.00 98.56 139 THR A O 1
ATOM 1085 N N . ILE A 1 140 ? -12.790 7.769 10.049 1.00 98.75 140 ILE A N 1
ATOM 1086 C CA . ILE A 1 140 ? -12.026 7.123 8.992 1.00 98.75 140 ILE A CA 1
ATOM 1087 C C . ILE A 1 140 ? -12.639 7.519 7.655 1.00 98.75 140 ILE A C 1
ATOM 1089 O O . ILE A 1 140 ? -13.846 7.388 7.465 1.00 98.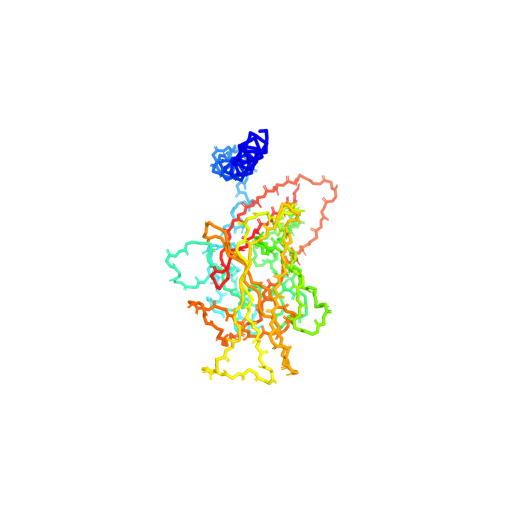75 140 ILE A O 1
ATOM 1093 N N . SER A 1 141 ? -11.808 8.006 6.740 1.00 98.56 141 SER A N 1
ATOM 1094 C CA . SER A 1 141 ? -12.183 8.244 5.346 1.00 98.56 141 SER A CA 1
ATOM 1095 C C . SER A 1 141 ? -11.435 7.266 4.457 1.00 98.56 141 SER A C 1
ATOM 1097 O O . SER A 1 141 ? -10.222 7.101 4.599 1.00 98.56 141 SER A O 1
ATOM 1099 N N . VAL A 1 142 ? -12.157 6.616 3.552 1.00 98.56 142 VAL A N 1
ATOM 1100 C CA . VAL A 1 142 ? -11.616 5.643 2.612 1.00 98.56 142 VAL A CA 1
ATOM 1101 C C . VAL A 1 142 ? -11.924 6.111 1.198 1.00 98.56 142 VAL A C 1
ATOM 1103 O O . VAL A 1 142 ? -13.083 6.243 0.802 1.00 98.56 142 VAL A O 1
ATOM 1106 N N . VAL A 1 143 ? -10.874 6.326 0.411 1.00 97.75 143 VAL A N 1
ATOM 1107 C CA . VAL A 1 143 ? -10.980 6.559 -1.032 1.00 97.75 143 VAL A CA 1
ATOM 1108 C C . VAL A 1 143 ? -10.261 5.439 -1.770 1.00 97.75 143 VAL A C 1
ATOM 1110 O O . VAL A 1 143 ? -9.265 4.906 -1.287 1.00 97.75 143 VAL A O 1
ATOM 1113 N N . ASN A 1 144 ? -10.758 5.043 -2.935 1.00 94.19 144 ASN A N 1
ATOM 1114 C CA . ASN A 1 144 ? -10.040 4.079 -3.762 1.00 94.19 144 ASN A CA 1
ATOM 1115 C C . ASN A 1 144 ? -8.825 4.736 -4.446 1.00 94.19 144 ASN A C 1
ATOM 1117 O O . ASN A 1 144 ? -8.674 5.958 -4.466 1.00 94.19 144 ASN A O 1
ATOM 1121 N N . TYR A 1 145 ? -7.988 3.920 -5.080 1.00 92.81 145 TYR A N 1
ATOM 1122 C CA . TYR A 1 145 ? -6.797 4.328 -5.833 1.00 92.81 145 TYR A CA 1
ATOM 1123 C C . TYR A 1 145 ? -7.068 5.329 -6.979 1.00 92.81 145 TYR A C 1
ATOM 1125 O O . TYR A 1 145 ? -6.135 5.912 -7.528 1.00 92.81 145 TYR A O 1
ATOM 1133 N N . ARG A 1 146 ? -8.339 5.553 -7.351 1.00 90.81 146 ARG A N 1
ATOM 1134 C CA . ARG A 1 146 ? -8.770 6.568 -8.330 1.00 90.81 146 ARG A CA 1
ATOM 1135 C C . ARG A 1 146 ? -9.210 7.888 -7.681 1.00 90.81 146 ARG A C 1
ATOM 1137 O O . ARG A 1 146 ? -9.619 8.797 -8.398 1.00 90.81 146 ARG A O 1
ATOM 1144 N N . GLY A 1 147 ? -9.150 7.996 -6.355 1.00 93.00 147 GLY A N 1
ATOM 1145 C CA . GLY A 1 147 ? -9.575 9.170 -5.591 1.00 93.00 147 GLY A CA 1
ATOM 1146 C C . GLY A 1 147 ? -11.089 9.277 -5.385 1.00 93.00 147 GLY A C 1
ATOM 1147 O O . GLY A 1 147 ? -11.577 10.351 -5.042 1.00 93.00 147 GLY A O 1
ATOM 1148 N N . VAL A 1 148 ? -11.845 8.197 -5.604 1.00 94.56 148 VAL A N 1
ATOM 1149 C CA . VAL A 1 148 ? -13.302 8.176 -5.403 1.00 94.56 148 VAL A CA 1
ATOM 1150 C C . VAL A 1 148 ? -13.616 7.643 -4.002 1.00 94.56 148 VAL A C 1
ATOM 1152 O O . VAL A 1 148 ? -13.051 6.610 -3.630 1.00 94.56 148 VAL A O 1
ATOM 1155 N N . PRO A 1 149 ? -14.517 8.286 -3.232 1.00 97.50 149 PRO A N 1
ATOM 1156 C CA . PRO A 1 149 ? -14.968 7.757 -1.950 1.00 97.50 149 PRO A CA 1
ATOM 1157 C C . PRO A 1 149 ? -15.490 6.324 -2.065 1.00 97.50 149 PRO A C 1
ATOM 1159 O O . PRO A 1 149 ? -16.333 6.020 -2.911 1.00 97.50 149 PRO A O 1
ATOM 1162 N N . ALA A 1 150 ? -14.965 5.436 -1.225 1.00 94.00 150 ALA A N 1
ATOM 1163 C CA . ALA A 1 150 ? -15.266 4.016 -1.277 1.00 94.00 150 ALA A CA 1
ATOM 1164 C C . ALA A 1 150 ? -16.345 3.676 -0.246 1.00 94.00 150 ALA A C 1
ATOM 1166 O O . ALA A 1 150 ? -16.081 3.610 0.954 1.00 94.00 150 ALA A O 1
ATOM 1167 N N . SER A 1 151 ? -17.568 3.466 -0.726 1.00 94.94 151 SER A N 1
ATOM 1168 C CA . SER A 1 151 ? -18.705 3.070 0.107 1.00 94.94 151 SER A CA 1
ATOM 1169 C C . SER A 1 151 ? -18.777 1.558 0.309 1.00 94.94 151 SER A C 1
ATOM 1171 O O . SER A 1 151 ? -18.259 0.780 -0.499 1.00 94.94 151 SER A O 1
ATOM 1173 N N . ASN A 1 152 ? -19.452 1.13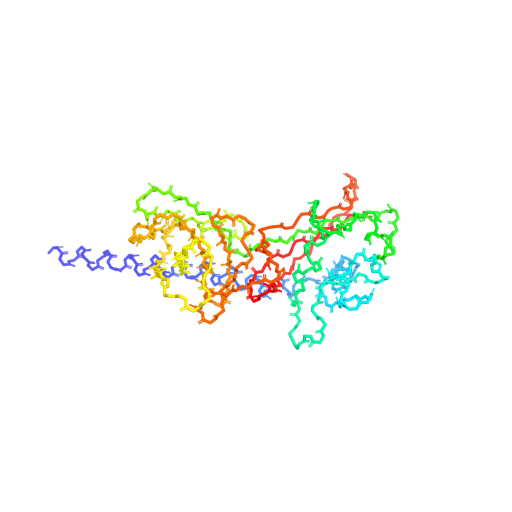6 1.381 1.00 95.94 152 ASN A N 1
ATOM 1174 C CA . ASN A 1 152 ? -19.634 -0.271 1.736 1.00 95.94 152 ASN A CA 1
ATOM 1175 C C . ASN A 1 152 ? -18.308 -1.038 1.940 1.00 95.94 152 ASN A C 1
ATOM 1177 O O . ASN A 1 152 ? -18.212 -2.231 1.638 1.00 95.94 152 ASN A O 1
ATOM 1181 N N . VAL A 1 153 ? -17.268 -0.345 2.404 1.00 97.62 153 VAL A N 1
ATOM 1182 C CA . VAL A 1 153 ? -15.979 -0.935 2.777 1.00 97.62 153 VAL A CA 1
ATOM 1183 C C . VAL A 1 153 ? -16.029 -1.286 4.256 1.00 97.62 153 VAL A C 1
ATOM 1185 O O . VAL A 1 153 ? -16.399 -0.441 5.070 1.00 97.62 153 VAL A O 1
ATOM 1188 N N . ASN A 1 154 ? -15.663 -2.518 4.611 1.00 98.38 154 ASN A N 1
ATOM 1189 C CA . ASN A 1 154 ? -15.532 -2.914 6.008 1.00 98.38 154 ASN A CA 1
ATOM 1190 C C . ASN A 1 154 ? -14.215 -2.362 6.560 1.00 98.38 154 ASN A C 1
ATOM 1192 O O . ASN A 1 154 ? -13.140 -2.719 6.080 1.00 98.38 154 ASN A O 1
ATOM 1196 N N . VAL A 1 155 ? -14.302 -1.490 7.555 1.00 98.69 155 VAL A N 1
ATOM 1197 C CA . VAL A 1 155 ? -13.165 -0.842 8.202 1.00 98.69 155 VAL A CA 1
ATOM 1198 C C . VAL A 1 155 ? -13.039 -1.408 9.603 1.00 98.69 155 VAL A C 1
ATOM 1200 O O . VAL A 1 155 ? -13.916 -1.195 10.435 1.00 98.69 155 VAL A O 1
ATOM 1203 N N . THR A 1 156 ? -11.934 -2.092 9.873 1.00 98.56 156 THR A N 1
ATOM 1204 C CA . THR A 1 156 ? -11.603 -2.637 11.190 1.00 98.56 156 THR A CA 1
ATOM 1205 C C . THR A 1 156 ? -10.422 -1.873 11.774 1.00 98.56 156 THR A C 1
ATOM 1207 O O . THR A 1 156 ? -9.339 -1.851 11.187 1.00 98.56 156 THR A O 1
ATOM 1210 N N . GLY A 1 157 ? -10.623 -1.249 12.931 1.00 98.25 157 GLY A N 1
ATOM 1211 C CA . GLY A 1 157 ? -9.578 -0.567 13.685 1.00 98.25 157 GLY A CA 1
ATOM 1212 C C . GLY A 1 157 ? -9.084 -1.409 14.855 1.00 98.25 157 GLY A C 1
ATOM 1213 O O . GLY A 1 157 ? -9.880 -1.994 15.585 1.00 98.25 157 GLY A O 1
ATOM 1214 N N . TYR A 1 158 ? -7.770 -1.425 15.046 1.00 97.00 158 TYR A N 1
ATOM 1215 C CA . TYR A 1 158 ? -7.068 -2.063 16.152 1.00 97.00 158 TYR A CA 1
ATOM 1216 C C . TYR A 1 158 ? -6.439 -0.965 17.003 1.00 97.00 158 TYR A C 1
ATOM 1218 O O . TYR A 1 158 ? -5.496 -0.297 16.566 1.00 97.00 158 TYR A O 1
ATOM 1226 N N . TYR A 1 159 ? -6.974 -0.759 18.204 1.00 96.50 159 TYR A N 1
ATOM 1227 C CA . TYR A 1 159 ? -6.512 0.281 19.115 1.00 96.50 159 TYR A CA 1
ATOM 1228 C C . TYR A 1 159 ? -5.436 -0.281 20.045 1.00 96.50 159 TYR A C 1
ATOM 1230 O O . TYR A 1 159 ? -5.701 -1.089 20.941 1.00 96.50 159 TYR A O 1
ATOM 1238 N N . ILE A 1 160 ? -4.192 0.101 19.763 1.00 94.56 160 ILE A N 1
ATOM 1239 C CA . ILE A 1 160 ? -2.984 -0.567 20.243 1.00 94.56 160 ILE A CA 1
ATOM 1240 C C . ILE A 1 160 ? -2.264 0.338 21.236 1.00 94.56 160 ILE A C 1
ATOM 1242 O O . ILE A 1 160 ? -1.880 1.451 20.894 1.00 94.56 160 ILE A O 1
ATOM 1246 N N . SER A 1 161 ? -2.011 -0.149 22.449 1.00 92.06 161 SER A N 1
ATOM 1247 C CA . SER A 1 161 ? -1.150 0.556 23.406 1.00 92.06 161 SER A CA 1
ATOM 1248 C C . SER A 1 161 ? 0.321 0.531 22.974 1.00 92.06 161 SER A C 1
ATOM 1250 O O . SER A 1 161 ? 0.830 -0.507 22.548 1.00 92.06 161 SER A O 1
ATOM 1252 N N . ILE A 1 162 ? 1.013 1.655 23.160 1.00 88.81 162 ILE A N 1
ATOM 1253 C CA . ILE A 1 162 ? 2.443 1.854 22.912 1.00 88.81 162 ILE A CA 1
ATOM 1254 C C . ILE A 1 162 ? 3.190 1.899 24.265 1.00 88.81 162 ILE A C 1
ATOM 1256 O O . ILE A 1 162 ? 2.774 2.624 25.174 1.00 88.81 162 ILE A O 1
ATOM 1260 N N . PRO A 1 163 ? 4.305 1.158 24.434 1.00 89.75 163 PRO A N 1
ATOM 1261 C CA . PRO A 1 163 ? 4.930 0.271 23.449 1.00 89.75 163 PRO A CA 1
ATOM 1262 C C . PRO A 1 163 ? 4.081 -0.975 23.163 1.00 89.75 163 PRO A C 1
ATOM 1264 O O . PRO A 1 163 ? 3.394 -1.476 24.058 1.00 89.75 163 PRO A O 1
ATOM 1267 N N . PHE A 1 164 ? 4.167 -1.470 21.922 1.00 90.38 164 PHE A N 1
ATOM 1268 C CA . PHE A 1 164 ? 3.472 -2.681 21.483 1.00 90.38 164 PHE A CA 1
ATOM 1269 C C . PHE A 1 164 ? 3.832 -3.876 22.376 1.00 90.38 164 PHE A C 1
ATOM 1271 O O . PHE A 1 164 ? 4.965 -4.022 22.838 1.00 90.38 164 PHE A O 1
ATOM 1278 N N . ARG A 1 165 ? 2.845 -4.736 22.636 1.00 88.81 165 ARG A N 1
ATOM 1279 C CA . ARG A 1 165 ? 2.977 -5.929 23.469 1.00 88.81 165 ARG A CA 1
ATOM 1280 C C . ARG A 1 165 ? 2.384 -7.117 22.735 1.00 88.81 165 ARG A C 1
ATOM 1282 O O . ARG A 1 165 ? 1.168 -7.242 22.600 1.00 88.81 165 ARG A O 1
ATOM 1289 N N . TYR A 1 166 ? 3.258 -8.027 22.326 1.00 82.12 166 TYR A N 1
ATOM 1290 C CA . TYR A 1 166 ? 2.845 -9.292 21.738 1.00 82.12 166 TYR A CA 1
ATOM 1291 C C . TYR A 1 166 ? 1.884 -10.053 22.675 1.00 82.12 166 TYR A C 1
ATOM 1293 O O . TYR A 1 166 ? 2.104 -10.103 23.887 1.00 82.12 166 TYR A O 1
ATOM 1301 N N . ASN A 1 167 ? 0.818 -10.637 22.114 1.00 78.88 167 ASN A N 1
ATOM 1302 C CA . ASN A 1 167 ? -0.273 -11.333 22.820 1.00 78.88 167 ASN A CA 1
ATOM 1303 C C . ASN A 1 167 ? -1.123 -10.491 23.794 1.00 78.88 167 ASN A C 1
ATOM 1305 O O . ASN A 1 167 ? -1.912 -11.060 24.553 1.00 78.88 167 ASN A O 1
ATOM 1309 N N . ALA A 1 168 ? -1.008 -9.160 23.799 1.00 84.75 168 ALA A N 1
ATOM 1310 C CA . ALA A 1 168 ? -1.959 -8.333 24.533 1.00 84.75 168 ALA A CA 1
ATOM 1311 C C . ALA A 1 168 ? -3.343 -8.357 23.864 1.00 84.75 168 ALA A C 1
ATOM 1313 O O . ALA A 1 168 ? -3.474 -8.511 22.649 1.00 84.75 168 ALA A O 1
ATOM 1314 N N . THR A 1 169 ? -4.391 -8.194 24.670 1.00 85.81 169 THR A N 1
ATOM 1315 C CA . THR A 1 169 ? -5.743 -7.982 24.154 1.00 85.81 169 THR A CA 1
ATOM 1316 C C . THR A 1 169 ? -5.907 -6.507 23.824 1.00 85.81 169 THR A C 1
ATOM 1318 O O . THR A 1 169 ? -5.828 -5.660 24.712 1.00 85.81 169 THR A O 1
ATOM 1321 N N . TYR A 1 170 ? -6.117 -6.214 22.546 1.00 91.62 170 TYR A N 1
ATOM 1322 C CA . TYR A 1 170 ? -6.380 -4.870 22.046 1.00 91.62 170 TYR A CA 1
ATOM 1323 C C . TYR A 1 170 ? -7.864 -4.699 21.755 1.00 91.62 170 TYR A C 1
ATOM 1325 O O . TYR A 1 170 ? -8.555 -5.675 21.458 1.00 91.62 170 TYR A O 1
ATOM 1333 N N . GLN A 1 171 ? -8.352 -3.463 21.857 1.00 95.56 171 GLN A N 1
ATOM 1334 C CA . GLN A 1 171 ? -9.723 -3.160 21.465 1.00 95.56 171 GLN A CA 1
ATOM 1335 C C . GLN A 1 171 ? -9.809 -3.187 19.939 1.00 95.56 171 GLN A C 1
ATOM 1337 O O . GLN A 1 171 ? -8.930 -2.659 19.251 1.00 95.56 171 GLN A O 1
ATOM 1342 N N . ILE A 1 172 ? -10.853 -3.827 19.424 1.00 97.25 172 ILE A N 1
ATOM 1343 C CA . ILE A 1 172 ? -11.080 -3.989 17.993 1.00 97.25 172 ILE A CA 1
ATOM 1344 C C . ILE A 1 172 ? -12.502 -3.544 17.720 1.00 97.25 172 ILE A C 1
ATOM 1346 O O . ILE A 1 172 ? -13.441 -4.115 18.265 1.00 97.25 172 ILE A O 1
ATOM 1350 N N . GLU A 1 173 ? -12.641 -2.557 16.851 1.00 98.19 173 GLU A N 1
ATOM 1351 C CA . GLU A 1 173 ? -13.936 -2.033 16.437 1.00 98.19 173 GLU A CA 1
ATOM 1352 C C . GLU A 1 173 ? -14.038 -2.091 14.925 1.00 98.19 173 GLU A C 1
ATOM 1354 O O . GLU A 1 173 ? -13.032 -2.029 14.213 1.00 98.19 173 GLU A O 1
ATOM 1359 N N . SER A 1 174 ? -15.253 -2.255 14.413 1.00 98.19 174 SER A N 1
ATOM 1360 C CA . SER A 1 174 ? -15.488 -2.287 12.973 1.00 98.19 174 SER A CA 1
ATOM 1361 C C . SER A 1 174 ? -16.735 -1.517 12.586 1.00 98.19 174 SER A C 1
ATOM 1363 O O . SER A 1 174 ? -17.754 -1.563 13.271 1.00 98.19 174 SER A O 1
ATOM 1365 N N . ALA A 1 175 ? -16.652 -0.838 11.451 1.00 98.44 175 ALA A N 1
ATOM 1366 C CA . ALA A 1 175 ? -17.759 -0.119 10.850 1.00 98.44 175 ALA A CA 1
ATOM 1367 C C . ALA A 1 175 ? -17.698 -0.248 9.328 1.00 98.44 175 ALA A C 1
ATOM 1369 O O . ALA A 1 175 ? -16.659 -0.561 8.753 1.00 98.44 175 ALA A O 1
ATOM 1370 N N . ILE A 1 176 ? -18.825 0.004 8.672 1.00 98.12 176 ILE A N 1
ATOM 1371 C CA . ILE A 1 176 ? -18.911 0.021 7.213 1.00 98.12 176 ILE A CA 1
ATOM 1372 C C . ILE A 1 176 ? -18.985 1.474 6.753 1.00 98.12 176 ILE A C 1
ATOM 1374 O O . ILE A 1 176 ? -19.738 2.264 7.327 1.00 98.12 176 ILE A O 1
ATOM 1378 N N . THR A 1 177 ? -18.220 1.831 5.723 1.00 97.75 177 THR A N 1
ATOM 1379 C CA . THR A 1 177 ? -18.257 3.184 5.162 1.00 97.75 177 THR A CA 1
ATOM 1380 C C . THR A 1 177 ? -19.600 3.510 4.515 1.00 97.75 177 THR A C 1
ATOM 1382 O O . THR A 1 177 ? -20.192 2.699 3.791 1.00 97.75 177 THR A O 1
ATOM 1385 N N . GLY A 1 178 ? -20.068 4.734 4.754 1.00 95.88 178 GLY A N 1
ATOM 1386 C CA . GLY A 1 178 ? -21.228 5.312 4.092 1.00 95.88 178 GLY A CA 1
ATOM 1387 C C . GLY A 1 178 ? -20.969 5.638 2.619 1.00 95.88 178 GLY A C 1
ATOM 1388 O O . GLY A 1 178 ? -19.901 5.384 2.064 1.00 95.88 178 GLY A O 1
ATOM 1389 N N . VAL A 1 179 ? -21.968 6.236 1.967 1.00 92.69 179 VAL A N 1
ATOM 1390 C CA . VAL A 1 179 ? -21.892 6.655 0.551 1.00 92.69 179 VAL A CA 1
ATOM 1391 C C . VAL A 1 179 ? -20.805 7.700 0.277 1.00 92.69 179 VAL A C 1
ATOM 1393 O O . VAL A 1 179 ? -20.331 7.819 -0.847 1.00 92.69 179 VAL A O 1
ATOM 1396 N N . ASP A 1 180 ? -20.410 8.446 1.303 1.00 95.50 180 ASP A N 1
ATOM 1397 C CA . ASP A 1 18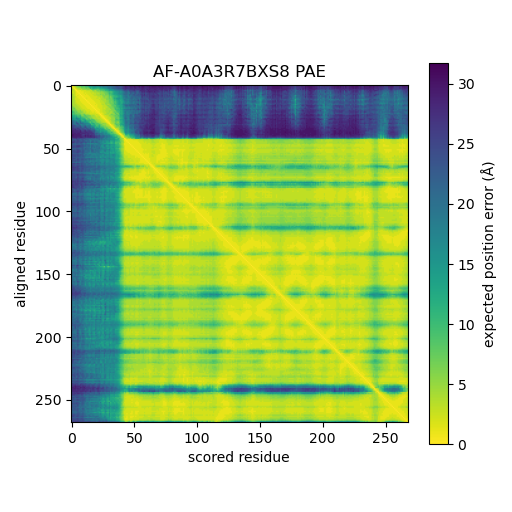0 ? -19.350 9.452 1.293 1.00 95.50 180 ASP A CA 1
ATOM 1398 C C . ASP A 1 180 ? -17.959 8.859 1.575 1.00 95.50 180 ASP A C 1
ATOM 1400 O O . ASP A 1 180 ? -16.986 9.603 1.677 1.00 95.50 180 ASP A O 1
ATOM 1404 N N . GLY A 1 181 ? -17.858 7.533 1.705 1.00 97.38 181 GLY A N 1
ATOM 1405 C CA . GLY A 1 181 ? -16.615 6.825 1.992 1.00 97.38 181 GLY A CA 1
ATOM 1406 C C . GLY A 1 181 ? -16.129 6.973 3.431 1.00 97.38 181 GLY A C 1
ATOM 1407 O O . GLY A 1 181 ? -14.977 6.638 3.701 1.00 97.38 181 GLY A O 1
ATOM 1408 N N . THR A 1 182 ? -16.963 7.458 4.357 1.00 98.69 182 THR A N 1
ATOM 1409 C CA . THR A 1 182 ? -16.554 7.665 5.751 1.00 98.69 182 THR A CA 1
ATOM 1410 C C . THR A 1 182 ? -17.261 6.731 6.729 1.00 98.69 182 THR A C 1
ATOM 1412 O O . THR A 1 182 ? -18.373 6.259 6.487 1.00 98.69 182 THR A O 1
ATOM 1415 N N . CYS A 1 183 ? -16.604 6.434 7.848 1.00 98.69 183 CYS A N 1
ATOM 1416 C CA . CYS A 1 183 ? -17.210 5.798 9.015 1.00 98.69 183 CYS A CA 1
ATOM 1417 C C . CYS A 1 183 ? -16.553 6.299 10.306 1.00 98.69 183 CYS A C 1
ATOM 1419 O O . CYS A 1 183 ? -15.470 6.887 10.288 1.00 98.69 183 CYS A O 1
ATOM 1421 N N . THR A 1 184 ? -17.188 6.031 11.444 1.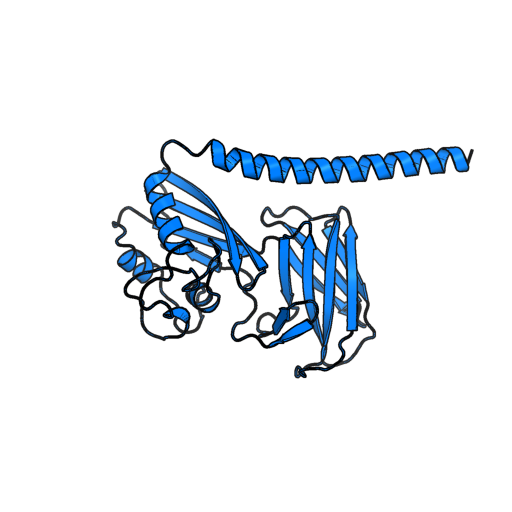00 98.62 184 THR A N 1
ATOM 1422 C CA . THR A 1 184 ? -16.642 6.356 12.766 1.00 98.62 184 THR A CA 1
ATOM 1423 C C . THR A 1 184 ? -16.347 5.076 13.532 1.00 98.62 184 THR A C 1
ATOM 1425 O O . THR A 1 184 ? -17.174 4.167 13.556 1.00 98.62 184 THR A O 1
ATOM 1428 N N . LEU A 1 185 ? -15.175 5.023 14.162 1.00 98.62 185 LEU A N 1
ATOM 1429 C CA . LEU A 1 185 ? -14.801 4.003 15.138 1.00 98.62 185 LEU A CA 1
ATOM 1430 C C . LEU A 1 185 ? -14.670 4.667 16.509 1.00 98.62 185 LEU A C 1
ATOM 1432 O O . LEU A 1 185 ? -14.095 5.753 16.618 1.00 98.62 185 LEU A O 1
ATOM 1436 N N . THR A 1 186 ? -15.188 4.023 17.550 1.00 98.25 186 THR A N 1
ATOM 1437 C CA . THR A 1 186 ? -15.165 4.552 18.917 1.00 98.25 186 THR A CA 1
ATOM 1438 C C . THR A 1 186 ? -14.639 3.493 19.864 1.00 98.25 186 THR A C 1
ATOM 1440 O O . THR A 1 186 ? -15.213 2.418 19.962 1.00 98.25 186 THR A O 1
ATOM 1443 N N . PHE A 1 187 ? -13.573 3.832 20.576 1.00 97.81 187 PHE A N 1
ATOM 1444 C CA . PHE A 1 187 ? -12.890 2.978 21.538 1.00 97.81 187 PHE A CA 1
ATOM 1445 C C . PHE A 1 187 ? -12.999 3.563 22.945 1.00 97.81 187 PHE A C 1
ATOM 1447 O O . PHE A 1 187 ? -13.128 4.780 23.120 1.00 97.81 187 PHE A O 1
ATOM 1454 N N . ASP A 1 188 ? -12.834 2.712 23.954 1.00 96.62 188 ASP A N 1
ATOM 1455 C CA . ASP A 1 188 ? -12.592 3.164 25.318 1.00 96.62 188 ASP A CA 1
ATOM 1456 C C . ASP A 1 188 ? -11.206 3.815 25.379 1.00 96.62 188 ASP A C 1
ATOM 1458 O O . ASP A 1 188 ? -10.165 3.149 25.293 1.00 96.62 188 ASP A O 1
ATOM 1462 N N . TYR A 1 189 ? -11.194 5.146 25.497 1.00 94.69 189 TYR A N 1
ATOM 1463 C CA . TYR A 1 189 ? -9.972 5.943 25.458 1.00 94.69 189 TYR A CA 1
ATOM 1464 C C . TYR A 1 189 ? -8.916 5.419 26.433 1.00 94.69 189 TYR A C 1
ATOM 1466 O O . TYR A 1 189 ? -9.144 5.319 27.640 1.00 94.69 189 TYR A O 1
ATOM 1474 N N . THR A 1 190 ? -7.727 5.149 25.899 1.00 91.69 190 THR A N 1
ATOM 1475 C CA . THR A 1 190 ? -6.580 4.683 26.671 1.00 91.69 190 THR A CA 1
ATOM 1476 C C . THR A 1 190 ? -5.364 5.530 26.293 1.00 91.69 190 THR A C 1
ATOM 1478 O O . THR A 1 190 ? -5.019 5.598 25.111 1.00 91.69 190 THR A O 1
ATOM 1481 N N . PRO A 1 191 ? -4.688 6.187 27.254 1.00 90.44 191 PRO A N 1
ATOM 1482 C CA . PRO A 1 191 ? -3.524 7.014 26.948 1.00 90.44 191 PRO A CA 1
ATOM 1483 C C . PRO A 1 191 ? -2.395 6.179 26.331 1.00 90.44 191 PRO A C 1
ATOM 1485 O O . PRO A 1 191 ? -2.278 4.987 26.613 1.00 90.44 191 PRO A O 1
ATOM 1488 N N . ASN A 1 192 ? -1.536 6.826 25.537 1.00 90.88 192 ASN A N 1
ATOM 1489 C CA . ASN A 1 192 ? -0.425 6.187 24.817 1.00 90.88 192 ASN A CA 1
ATOM 1490 C C . ASN A 1 192 ? -0.890 5.031 23.922 1.00 90.88 192 ASN A C 1
ATOM 1492 O O . ASN A 1 192 ? -0.308 3.950 23.953 1.00 90.88 192 ASN A O 1
ATOM 1496 N N . SER A 1 193 ? -1.952 5.248 23.154 1.00 92.81 193 SER A N 1
ATOM 1497 C CA . SER A 1 193 ? -2.440 4.274 22.182 1.00 92.81 193 SER A CA 1
ATOM 1498 C C . SER A 1 193 ? -2.435 4.879 20.785 1.00 92.81 193 SER A C 1
ATOM 1500 O O . SER A 1 193 ? -2.612 6.085 20.635 1.00 92.81 193 SER A O 1
ATOM 1502 N N . THR A 1 194 ? -2.248 4.030 19.786 1.00 94.56 194 THR A N 1
ATOM 1503 C CA . THR A 1 194 ? -2.288 4.358 18.360 1.00 94.56 194 THR A CA 1
ATOM 1504 C C . THR A 1 194 ? -3.347 3.510 17.670 1.00 94.56 194 THR A C 1
ATOM 1506 O O . THR A 1 194 ? -3.762 2.468 18.195 1.00 94.56 194 THR A O 1
ATOM 1509 N N . LEU A 1 195 ? -3.786 3.941 16.492 1.00 96.81 195 LEU A N 1
ATOM 1510 C CA . LEU A 1 195 ? -4.757 3.210 15.693 1.00 96.81 195 LEU A CA 1
ATOM 1511 C C . LEU A 1 195 ? -4.118 2.616 14.436 1.00 96.81 195 LEU A C 1
ATOM 1513 O O . LEU A 1 195 ? -3.556 3.331 13.606 1.00 96.81 195 LEU A O 1
ATOM 1517 N N . LEU A 1 196 ? -4.286 1.306 14.266 1.00 97.00 196 LEU A N 1
ATOM 1518 C CA . LEU A 1 196 ? -4.044 0.602 13.011 1.00 97.00 196 LEU A CA 1
ATOM 1519 C C . LEU A 1 196 ? -5.394 0.279 12.364 1.00 97.00 196 LEU A C 1
ATOM 1521 O O . LEU A 1 196 ? -6.279 -0.249 13.029 1.00 97.00 196 LEU A O 1
ATOM 1525 N N . VAL A 1 197 ? -5.573 0.586 11.085 1.00 97.94 197 VAL A N 1
ATOM 1526 C CA . VAL A 1 197 ? -6.845 0.440 10.370 1.00 97.94 197 VAL A CA 1
ATOM 1527 C C . VAL A 1 197 ? -6.662 -0.444 9.147 1.00 97.94 197 VAL A C 1
ATOM 1529 O O . VAL A 1 197 ? -5.819 -0.172 8.294 1.00 97.94 197 VAL A O 1
ATOM 1532 N N . CYS A 1 198 ? -7.489 -1.481 9.047 1.00 97.75 198 CYS A N 1
ATOM 1533 C CA . CYS A 1 198 ? -7.618 -2.324 7.867 1.00 97.75 198 CYS A CA 1
ATOM 1534 C C . CYS A 1 198 ? -8.942 -2.012 7.161 1.00 97.75 198 CYS A C 1
ATOM 1536 O O . CYS A 1 198 ? -10.002 -2.069 7.783 1.00 97.75 198 CYS A O 1
ATOM 1538 N N . ALA A 1 199 ? -8.880 -1.694 5.871 1.00 97.94 199 ALA A N 1
ATOM 1539 C CA . ALA A 1 199 ? -10.043 -1.567 5.003 1.00 97.94 199 ALA A CA 1
ATOM 1540 C C . ALA A 1 199 ? -10.136 -2.807 4.108 1.00 97.94 199 ALA A C 1
ATOM 1542 O O . ALA A 1 199 ? -9.167 -3.136 3.425 1.00 97.94 199 ALA A O 1
ATOM 1543 N N . SER A 1 200 ? -11.287 -3.479 4.103 1.00 96.44 200 SER A N 1
ATOM 1544 C CA . SER A 1 200 ? -11.519 -4.715 3.356 1.00 96.44 200 SER A CA 1
ATOM 1545 C C . SER A 1 200 ? -12.847 -4.673 2.602 1.00 96.44 200 SER A C 1
ATOM 1547 O O . SER A 1 200 ? -13.896 -4.322 3.152 1.00 96.44 200 SER A O 1
ATOM 1549 N N . GLN A 1 201 ? -12.816 -5.038 1.323 1.00 94.00 201 GLN A N 1
ATOM 1550 C CA . GLN A 1 201 ? -14.008 -5.186 0.492 1.00 94.00 201 GLN A CA 1
ATOM 1551 C C . GLN A 1 201 ? -13.743 -6.220 -0.606 1.00 94.00 201 GLN A C 1
ATOM 1553 O O . GLN A 1 201 ? -12.801 -6.081 -1.377 1.00 94.00 201 GLN A O 1
ATOM 1558 N N . LEU A 1 202 ? -14.586 -7.258 -0.692 1.00 89.31 202 LEU A N 1
ATOM 1559 C CA . LEU A 1 202 ? -14.537 -8.279 -1.756 1.00 89.31 202 LEU A CA 1
ATOM 1560 C C . LEU A 1 202 ? -13.145 -8.921 -1.968 1.00 89.31 202 LEU A C 1
ATOM 1562 O O . LEU A 1 202 ? -12.758 -9.213 -3.095 1.00 89.31 202 LEU A O 1
ATOM 1566 N N . GLY A 1 203 ? -12.393 -9.148 -0.886 1.00 86.19 203 GLY A N 1
ATOM 1567 C CA . GLY A 1 203 ? -11.057 -9.759 -0.935 1.00 86.19 203 GLY A CA 1
ATOM 1568 C C . GLY A 1 203 ? -9.911 -8.791 -1.249 1.00 86.19 203 GLY A C 1
ATOM 1569 O O . GLY A 1 203 ? -8.761 -9.218 -1.297 1.00 86.19 203 GLY A O 1
ATOM 1570 N N . VAL A 1 204 ? -10.205 -7.502 -1.432 1.00 92.50 204 VAL A N 1
ATOM 1571 C CA . VAL A 1 204 ? -9.210 -6.432 -1.532 1.00 92.50 204 VAL A CA 1
ATOM 1572 C C . VAL A 1 204 ? -9.008 -5.814 -0.159 1.00 92.50 204 VAL A C 1
ATOM 1574 O O . VAL A 1 204 ? -9.976 -5.396 0.477 1.00 92.50 204 VAL A O 1
ATOM 1577 N N . GLU A 1 205 ? -7.753 -5.733 0.276 1.00 95.62 205 GLU A N 1
ATOM 1578 C CA . GLU A 1 205 ? -7.384 -5.218 1.596 1.00 95.62 205 GLU A CA 1
ATOM 1579 C C . GLU A 1 205 ? -6.335 -4.109 1.493 1.00 95.62 205 GLU A C 1
ATOM 1581 O O . GLU A 1 205 ? -5.429 -4.161 0.658 1.00 95.62 205 GLU A O 1
ATOM 1586 N N . SER A 1 206 ? -6.431 -3.097 2.350 1.00 97.31 206 SER A N 1
ATOM 1587 C CA . SER A 1 206 ? -5.393 -2.078 2.537 1.00 97.31 206 SER A CA 1
ATOM 1588 C C . SER A 1 206 ? -5.243 -1.738 4.012 1.00 97.31 206 SER A C 1
ATOM 1590 O O . SER A 1 206 ? -6.202 -1.816 4.780 1.00 97.31 206 SER A O 1
ATOM 1592 N N . LEU A 1 207 ? -4.029 -1.357 4.395 1.00 97.25 207 LEU A N 1
ATOM 1593 C CA . LEU A 1 207 ? -3.652 -1.088 5.774 1.00 97.25 207 LEU A CA 1
ATOM 1594 C C . LEU A 1 207 ? -3.120 0.339 5.894 1.00 97.25 207 LEU A C 1
ATOM 1596 O O . LEU A 1 207 ? -2.341 0.784 5.054 1.00 97.25 207 LEU A O 1
ATOM 1600 N N . ALA A 1 208 ? -3.500 1.028 6.962 1.00 96.81 208 ALA A N 1
ATOM 1601 C CA . ALA A 1 208 ? -2.924 2.307 7.350 1.00 96.81 208 ALA A CA 1
ATOM 1602 C C . ALA A 1 208 ? -2.785 2.382 8.867 1.00 96.81 208 ALA A C 1
ATOM 1604 O O . ALA A 1 208 ? -3.534 1.738 9.599 1.00 96.81 208 ALA A O 1
ATOM 1605 N N . ALA A 1 209 ? -1.853 3.197 9.339 1.00 95.44 209 ALA A N 1
ATOM 1606 C CA . ALA A 1 209 ? -1.689 3.497 10.751 1.00 95.44 209 ALA A CA 1
ATOM 1607 C C . ALA A 1 209 ? -1.746 5.006 10.981 1.00 95.44 209 ALA A C 1
ATOM 1609 O O . ALA A 1 209 ? -1.406 5.787 10.092 1.00 95.44 209 ALA A O 1
ATOM 1610 N N . GLU A 1 210 ? -2.170 5.407 12.178 1.00 93.25 210 GLU A N 1
ATOM 1611 C CA . GLU A 1 210 ? -2.125 6.804 12.623 1.00 93.25 210 GLU A CA 1
ATOM 1612 C C . GLU A 1 210 ? -0.680 7.333 12.629 1.00 93.25 210 GLU A C 1
ATOM 1614 O O . GLU A 1 210 ? -0.434 8.471 12.238 1.00 93.25 210 GLU A O 1
ATOM 1619 N N . GLU A 1 211 ? 0.284 6.485 12.999 1.00 88.50 211 GLU A N 1
ATOM 1620 C CA . GLU A 1 211 ? 1.714 6.789 12.939 1.00 88.50 211 GLU A CA 1
ATOM 1621 C C . GLU A 1 211 ? 2.395 6.049 11.776 1.00 88.50 211 GLU A C 1
ATOM 1623 O O . GLU A 1 211 ? 2.360 4.821 11.686 1.00 88.50 211 GLU A O 1
ATOM 1628 N N . SER A 1 212 ? 3.077 6.792 10.903 1.00 73.88 212 SER A N 1
ATOM 1629 C CA . SER A 1 212 ? 3.623 6.286 9.633 1.00 73.88 212 SER A CA 1
ATOM 1630 C C . SER A 1 212 ? 4.756 5.263 9.776 1.00 73.88 212 SER A C 1
ATOM 1632 O O . SER A 1 212 ? 4.989 4.473 8.867 1.00 73.88 212 SER A O 1
ATOM 1634 N N . ASN A 1 213 ? 5.472 5.276 10.904 1.00 80.88 213 ASN A N 1
ATOM 1635 C CA . ASN A 1 213 ? 6.691 4.482 11.111 1.00 80.88 213 ASN A CA 1
ATOM 1636 C C . ASN A 1 213 ? 6.454 3.236 11.978 1.00 80.88 213 ASN A C 1
ATOM 1638 O O . ASN A 1 213 ? 7.400 2.667 12.524 1.00 80.88 213 ASN A O 1
ATOM 1642 N N . LEU A 1 214 ? 5.195 2.822 12.145 1.00 87.38 214 LEU A N 1
ATOM 1643 C CA . LEU A 1 214 ? 4.877 1.615 12.893 1.00 87.38 214 LEU A CA 1
ATOM 1644 C C . LEU A 1 214 ? 5.196 0.372 12.066 1.00 87.38 214 LEU A C 1
ATOM 1646 O O . LEU A 1 214 ? 4.601 0.104 11.023 1.00 87.38 214 LEU A O 1
ATOM 1650 N N . ASN A 1 215 ? 6.098 -0.435 12.609 1.00 92.94 215 ASN A N 1
ATOM 1651 C CA . ASN A 1 215 ? 6.453 -1.751 12.099 1.00 92.94 215 ASN A CA 1
ATOM 1652 C C . ASN A 1 215 ? 5.442 -2.804 12.582 1.00 92.94 215 ASN A C 1
ATOM 1654 O O . ASN A 1 215 ? 5.804 -3.795 13.217 1.00 92.94 215 ASN A O 1
ATOM 1658 N N . LEU A 1 216 ? 4.158 -2.566 12.310 1.00 93.38 216 LEU A N 1
ATOM 1659 C CA . LEU A 1 216 ? 3.044 -3.427 12.702 1.00 93.38 216 LEU A CA 1
ATOM 1660 C C . LEU A 1 216 ? 2.185 -3.774 11.486 1.00 93.38 216 LEU A C 1
ATOM 1662 O O . LEU A 1 216 ? 1.988 -2.955 10.589 1.00 93.38 216 LEU A O 1
ATOM 1666 N N . LYS A 1 217 ? 1.650 -4.994 11.472 1.00 93.62 217 LYS A N 1
ATOM 1667 C CA . LYS A 1 217 ? 0.740 -5.502 10.436 1.00 93.62 217 LYS A CA 1
ATOM 1668 C C . LYS A 1 217 ? -0.408 -6.274 11.067 1.00 93.62 217 LYS A C 1
ATOM 1670 O O . LYS A 1 217 ? -0.354 -6.632 12.241 1.00 93.62 217 LYS A O 1
ATOM 1675 N N . VAL A 1 218 ? -1.434 -6.565 10.274 1.00 93.31 218 VAL A N 1
ATOM 1676 C CA . VAL A 1 218 ? -2.559 -7.416 10.677 1.00 93.31 218 VAL A CA 1
ATOM 1677 C C . VAL A 1 218 ? -2.465 -8.745 9.941 1.00 93.31 218 VAL A C 1
ATOM 1679 O O . VAL A 1 218 ? -2.499 -8.780 8.714 1.00 93.31 218 VAL A O 1
ATOM 1682 N N . LYS A 1 219 ? -2.393 -9.850 10.684 1.00 91.31 219 LYS A N 1
ATOM 1683 C CA . LYS A 1 219 ? -2.400 -11.210 10.139 1.00 91.31 219 LYS A CA 1
ATOM 1684 C C . LYS A 1 219 ? -3.481 -12.029 10.825 1.00 91.31 219 LYS A C 1
ATOM 1686 O O . LYS A 1 219 ? -3.467 -12.177 12.044 1.00 91.31 219 LYS A O 1
ATOM 1691 N N . ASN A 1 220 ? -4.412 -12.576 10.043 1.00 87.44 220 ASN A N 1
ATOM 1692 C CA . ASN A 1 220 ? -5.535 -13.379 10.544 1.00 87.44 220 ASN A CA 1
ATOM 1693 C C . A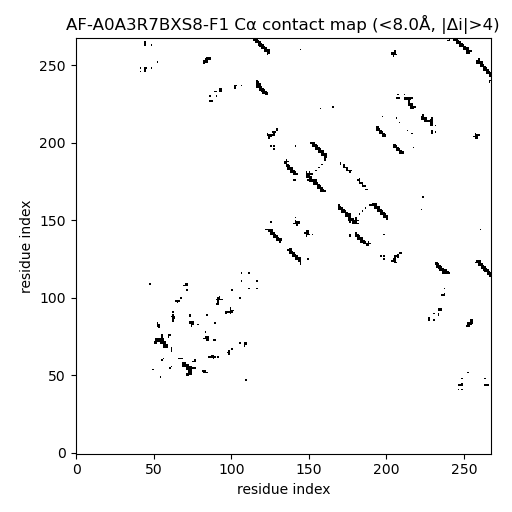SN A 1 220 ? -6.351 -12.673 11.650 1.00 87.44 220 ASN A C 1
ATOM 1695 O O . ASN A 1 220 ? -6.775 -13.316 12.605 1.00 87.44 220 ASN A O 1
ATOM 1699 N N . GLY A 1 221 ? -6.526 -11.351 11.548 1.00 88.06 221 GLY A N 1
ATOM 1700 C CA . GLY A 1 221 ? -7.247 -10.553 12.548 1.00 88.06 221 GLY A CA 1
ATOM 1701 C C . GLY A 1 221 ? -6.452 -10.214 13.815 1.00 88.06 221 GLY A C 1
ATOM 1702 O O . GLY A 1 221 ? -7.027 -9.697 14.766 1.00 88.06 221 GLY A O 1
ATOM 1703 N N . TYR A 1 222 ? -5.144 -10.482 13.847 1.00 89.81 222 TYR A N 1
ATOM 1704 C CA . TYR A 1 222 ? -4.268 -10.135 14.968 1.00 89.81 222 TYR A CA 1
ATOM 1705 C C . TYR A 1 222 ? -3.172 -9.170 14.533 1.00 89.81 222 TYR A C 1
ATOM 1707 O O . TYR A 1 222 ? -2.608 -9.306 13.447 1.00 89.81 222 TYR A O 1
ATOM 1715 N N . VAL A 1 223 ? -2.839 -8.220 15.407 1.00 92.81 223 VAL A N 1
ATOM 1716 C CA . VAL A 1 223 ? -1.710 -7.308 15.202 1.00 92.81 223 VAL A CA 1
ATOM 1717 C C . VAL A 1 223 ? -0.407 -8.043 15.511 1.00 92.81 223 VAL A C 1
ATOM 1719 O O . VAL A 1 223 ? -0.268 -8.657 16.570 1.00 92.81 223 VAL A O 1
ATOM 1722 N N . VAL A 1 224 ? 0.547 -7.974 14.589 1.00 93.06 224 VAL A N 1
ATOM 1723 C CA . VAL A 1 224 ? 1.864 -8.613 14.683 1.00 93.06 224 VAL A CA 1
ATOM 1724 C C . VAL A 1 224 ? 2.969 -7.617 14.345 1.00 93.06 224 VAL A C 1
ATOM 1726 O O . VAL A 1 224 ? 2.739 -6.658 13.605 1.00 93.06 224 VAL A O 1
ATOM 1729 N N . GLU A 1 225 ? 4.172 -7.857 14.863 1.00 92.88 225 GLU A N 1
ATOM 1730 C CA . GLU A 1 225 ? 5.366 -7.116 14.448 1.00 92.88 225 GLU A CA 1
ATOM 1731 C C . GLU A 1 225 ? 5.726 -7.423 12.991 1.00 92.88 225 GLU A C 1
ATOM 1733 O O . GLU A 1 225 ? 5.460 -8.507 12.465 1.00 92.88 225 GLU A O 1
ATOM 1738 N N . SER A 1 226 ? 6.344 -6.442 12.345 1.00 92.81 226 SER A N 1
ATOM 1739 C CA . SER A 1 226 ? 6.789 -6.491 10.963 1.00 92.81 226 SER A CA 1
ATOM 1740 C C . SER A 1 226 ? 8.243 -6.044 10.858 1.00 92.81 226 SER A C 1
ATOM 1742 O O . SER A 1 226 ? 8.695 -5.175 11.593 1.00 92.81 226 SER A O 1
ATOM 1744 N N . GLU A 1 227 ? 8.982 -6.598 9.903 1.00 91.69 227 GLU A N 1
ATOM 1745 C CA . GLU A 1 227 ? 10.345 -6.139 9.603 1.00 91.69 227 GLU A CA 1
ATOM 1746 C C . GLU A 1 227 ? 10.364 -4.815 8.825 1.00 91.69 227 GLU A C 1
ATOM 1748 O O . GLU A 1 227 ? 11.390 -4.144 8.764 1.00 91.69 227 GLU A O 1
ATOM 1753 N N . THR A 1 228 ? 9.233 -4.444 8.222 1.00 92.38 228 THR A N 1
ATOM 1754 C CA . THR A 1 228 ? 9.070 -3.229 7.419 1.00 92.38 228 THR A CA 1
ATOM 1755 C C . THR A 1 228 ? 7.910 -2.374 7.931 1.00 92.38 228 THR A C 1
ATOM 1757 O O . THR A 1 228 ? 6.912 -2.936 8.406 1.00 92.38 228 THR A O 1
ATOM 1760 N N . PRO A 1 229 ? 7.988 -1.038 7.800 1.00 92.94 229 PRO A N 1
ATOM 1761 C CA . PRO A 1 229 ? 6.838 -0.171 8.021 1.00 92.94 229 PRO A CA 1
ATOM 1762 C C . PRO A 1 229 ? 5.768 -0.394 6.945 1.00 92.94 229 PRO A C 1
ATOM 1764 O O . PRO A 1 229 ? 6.001 -1.042 5.918 1.00 92.94 229 PRO A O 1
ATOM 1767 N N . ILE A 1 230 ? 4.584 0.169 7.179 1.00 93.25 230 ILE A N 1
ATOM 1768 C CA . ILE A 1 230 ? 3.497 0.194 6.197 1.00 93.25 230 ILE A CA 1
ATOM 1769 C C . ILE A 1 230 ? 3.910 1.080 5.017 1.00 93.25 230 ILE A C 1
ATOM 1771 O O . ILE A 1 230 ? 4.326 2.224 5.194 1.00 93.25 230 ILE A O 1
ATOM 1775 N N . ILE A 1 231 ? 3.770 0.566 3.796 1.00 92.75 231 ILE A N 1
ATOM 1776 C CA . ILE A 1 231 ? 4.093 1.314 2.578 1.00 92.75 231 ILE A CA 1
ATOM 1777 C C . ILE A 1 231 ? 2.893 2.197 2.218 1.00 92.75 231 ILE A C 1
ATOM 1779 O O . ILE A 1 231 ? 1.907 1.726 1.665 1.00 92.75 231 ILE A O 1
ATOM 1783 N N . ALA A 1 232 ? 2.965 3.490 2.540 1.00 90.81 232 ALA A N 1
ATOM 1784 C CA . ALA A 1 232 ? 1.874 4.429 2.260 1.00 90.81 232 ALA A CA 1
ATOM 1785 C C . ALA A 1 232 ? 1.725 4.745 0.762 1.00 90.81 232 ALA A C 1
ATOM 1787 O O . ALA A 1 232 ? 0.619 4.763 0.234 1.00 90.81 232 ALA A O 1
ATOM 1788 N N . SER A 1 233 ? 2.838 5.003 0.078 1.00 92.94 233 SER A N 1
ATOM 1789 C CA . SER A 1 233 ? 2.910 5.185 -1.373 1.00 92.94 233 SER A CA 1
ATOM 1790 C C . SER A 1 233 ? 4.368 5.189 -1.813 1.00 92.94 233 SER A C 1
ATOM 1792 O O . SER A 1 233 ? 5.229 5.675 -1.078 1.00 92.94 233 SER A O 1
ATOM 1794 N N . VAL A 1 234 ? 4.635 4.731 -3.031 1.00 95.69 234 VAL A N 1
ATOM 1795 C CA . VAL A 1 234 ? 5.934 4.868 -3.692 1.00 95.69 234 VAL A CA 1
ATOM 1796 C C . VAL A 1 234 ? 5.743 5.669 -4.966 1.00 95.69 234 VAL A C 1
ATOM 1798 O O . VAL A 1 234 ? 4.922 5.312 -5.807 1.00 95.69 234 VAL A O 1
ATOM 1801 N N . GLU A 1 235 ? 6.529 6.730 -5.103 1.00 95.56 235 GLU A N 1
ATOM 1802 C CA . GLU A 1 235 ? 6.610 7.561 -6.300 1.00 95.56 235 GLU A CA 1
ATOM 1803 C C . GLU A 1 235 ? 8.054 7.512 -6.799 1.00 95.56 235 GLU A C 1
ATOM 1805 O O . GLU A 1 235 ? 8.958 8.060 -6.168 1.00 95.56 235 GLU A O 1
ATOM 1810 N N . TYR A 1 236 ? 8.287 6.824 -7.916 1.00 96.12 236 TYR A N 1
ATOM 1811 C CA . TYR A 1 236 ? 9.627 6.593 -8.442 1.00 96.12 236 TYR A CA 1
ATOM 1812 C C . TYR A 1 236 ? 9.715 7.017 -9.901 1.00 96.12 236 TYR A C 1
ATOM 1814 O O . TYR A 1 236 ? 9.072 6.431 -10.767 1.00 96.12 236 TYR A O 1
ATOM 1822 N N . SER A 1 237 ? 10.526 8.030 -10.203 1.00 94.19 237 SER A N 1
ATOM 1823 C CA . SER A 1 237 ? 10.633 8.571 -11.559 1.00 94.19 237 SER A CA 1
ATOM 1824 C C . SER A 1 237 ? 12.083 8.725 -11.989 1.00 94.19 237 SER A C 1
ATOM 1826 O O . SER A 1 237 ? 12.903 9.287 -11.266 1.00 94.19 237 SER A O 1
ATOM 1828 N N . THR A 1 238 ? 12.400 8.278 -13.204 1.00 91.31 238 THR A N 1
ATOM 1829 C CA . THR A 1 238 ? 13.704 8.529 -13.834 1.00 91.31 238 THR A CA 1
ATOM 1830 C C . THR A 1 238 ? 13.763 9.882 -14.550 1.00 91.31 238 THR A C 1
ATOM 1832 O O . THR A 1 238 ? 14.818 10.262 -15.061 1.00 91.31 238 THR A O 1
ATOM 1835 N N . GLY A 1 239 ? 12.652 10.621 -14.561 1.00 84.81 239 GLY A N 1
ATOM 1836 C CA . GLY A 1 239 ? 12.463 11.889 -15.254 1.00 84.81 239 GLY A CA 1
ATOM 1837 C C . GLY A 1 239 ? 11.273 11.839 -16.212 1.00 84.81 239 GLY A C 1
ATOM 1838 O O . GLY A 1 239 ? 10.619 10.813 -16.372 1.00 84.81 239 GLY A O 1
ATOM 1839 N N . ALA A 1 240 ? 11.013 12.958 -16.881 1.00 74.31 240 ALA A N 1
ATOM 1840 C CA . ALA A 1 240 ? 10.003 13.058 -17.929 1.00 74.31 240 ALA A CA 1
ATOM 1841 C C . ALA A 1 240 ? 10.606 13.728 -19.165 1.00 74.31 240 ALA A C 1
ATOM 1843 O O . ALA A 1 240 ? 11.446 14.622 -19.054 1.00 74.31 240 ALA A O 1
ATOM 1844 N N . LEU A 1 241 ? 10.159 13.309 -20.346 1.00 70.44 241 LEU A N 1
ATOM 1845 C CA . LEU A 1 241 ? 10.565 13.899 -21.617 1.00 70.44 241 LEU A CA 1
ATOM 1846 C C . LEU A 1 241 ? 9.321 14.504 -22.279 1.00 70.44 241 LEU A C 1
ATOM 1848 O O . LEU A 1 241 ? 8.396 13.801 -22.674 1.00 70.44 241 LEU A O 1
ATOM 1852 N N . SER A 1 242 ? 9.281 15.836 -22.342 1.00 60.59 242 SER A N 1
ATOM 1853 C CA . SER A 1 242 ? 8.079 16.642 -22.617 1.00 60.59 242 SER A CA 1
ATOM 1854 C C . SER A 1 242 ? 7.516 16.542 -24.041 1.00 60.59 242 SER A C 1
ATOM 1856 O O . SER A 1 242 ? 6.431 17.057 -24.292 1.00 60.59 242 SER A O 1
ATOM 1858 N N . GLN A 1 243 ? 8.226 15.897 -24.970 1.00 61.81 243 GLN A N 1
ATOM 1859 C CA . GLN A 1 243 ? 7.850 15.804 -26.390 1.00 61.81 243 GLN A CA 1
ATOM 1860 C C . GLN A 1 243 ? 7.664 14.361 -26.885 1.00 61.81 243 GLN A C 1
ATOM 1862 O O . GLN A 1 243 ? 7.576 14.133 -28.089 1.00 61.81 243 GLN A O 1
ATOM 1867 N N . LEU A 1 244 ? 7.641 13.388 -25.974 1.00 65.50 244 LEU A N 1
ATOM 1868 C CA . LEU A 1 244 ? 7.737 11.967 -26.299 1.00 65.50 244 LEU A CA 1
ATOM 1869 C C . LEU A 1 244 ? 6.400 11.231 -26.214 1.00 65.50 244 LEU A C 1
ATOM 1871 O O . LEU A 1 244 ? 5.480 11.651 -25.505 1.00 65.50 244 LEU A O 1
ATOM 1875 N N . LYS A 1 245 ? 6.298 10.118 -26.950 1.00 74.00 245 LYS A N 1
ATOM 1876 C CA . LYS A 1 245 ? 5.145 9.218 -26.881 1.00 74.00 245 LYS A CA 1
ATOM 1877 C C . LYS A 1 245 ? 5.096 8.620 -25.474 1.00 74.00 245 LYS A C 1
ATOM 1879 O O . LYS A 1 245 ? 6.129 8.271 -24.904 1.00 74.00 245 LYS A O 1
ATOM 1884 N N . LYS A 1 246 ? 3.886 8.537 -24.922 1.00 83.19 246 LYS A N 1
ATOM 1885 C CA . LYS A 1 246 ? 3.621 8.003 -23.588 1.00 83.19 246 LYS A CA 1
ATOM 1886 C C . LYS A 1 246 ? 2.896 6.669 -23.714 1.00 83.19 246 LYS A C 1
ATOM 1888 O O . LYS A 1 246 ? 1.788 6.646 -24.248 1.00 83.19 246 LYS A O 1
ATOM 1893 N N . ASP A 1 247 ? 3.483 5.617 -23.161 1.00 85.62 247 ASP A N 1
ATOM 1894 C CA . ASP A 1 247 ? 2.815 4.332 -22.967 1.00 85.62 247 ASP A CA 1
ATOM 1895 C C . ASP A 1 247 ? 2.477 4.191 -21.474 1.00 85.62 247 ASP A C 1
ATOM 1897 O O . ASP A 1 247 ? 3.309 4.484 -20.613 1.00 85.62 247 ASP A O 1
ATOM 1901 N N . VAL A 1 248 ? 1.234 3.816 -21.160 1.00 88.56 248 VAL A N 1
ATOM 1902 C CA . VAL A 1 248 ? 0.733 3.691 -19.780 1.00 88.56 248 VAL A CA 1
ATOM 1903 C C . VAL A 1 248 ? 0.246 2.273 -19.560 1.00 88.56 248 VAL A C 1
ATOM 1905 O O . VAL A 1 248 ? -0.593 1.793 -20.323 1.00 88.56 248 VAL A O 1
ATOM 1908 N N . ILE A 1 249 ? 0.761 1.629 -18.519 1.00 90.25 249 ILE A N 1
ATOM 1909 C CA . ILE A 1 249 ? 0.418 0.266 -18.130 1.00 90.25 249 ILE A CA 1
ATOM 1910 C C . ILE A 1 249 ? 0.126 0.256 -16.642 1.00 90.25 249 ILE A C 1
ATOM 1912 O O . ILE A 1 249 ? 0.801 0.911 -15.853 1.00 90.25 249 ILE A O 1
ATOM 1916 N N . THR A 1 250 ? -0.896 -0.496 -16.262 1.00 91.31 250 THR A N 1
ATOM 1917 C CA . THR A 1 250 ? -1.357 -0.565 -14.882 1.00 91.31 250 THR A CA 1
ATOM 1918 C C . THR A 1 250 ? -1.525 -2.016 -14.478 1.00 91.31 250 THR A C 1
ATOM 1920 O O . THR A 1 250 ? -2.033 -2.807 -15.272 1.00 91.31 250 THR A O 1
ATOM 1923 N N . LYS A 1 251 ? -1.134 -2.368 -13.255 1.00 93.62 251 LYS A N 1
ATOM 1924 C CA . LYS A 1 251 ? -1.288 -3.720 -12.697 1.00 93.62 251 LYS A CA 1
ATOM 1925 C C . LYS A 1 251 ? -1.699 -3.629 -11.229 1.00 93.62 251 LYS A C 1
ATOM 1927 O O . LYS A 1 251 ? -1.469 -2.609 -10.581 1.00 93.62 251 LYS A O 1
ATOM 1932 N N . PHE A 1 252 ? -2.279 -4.700 -10.700 1.00 94.38 252 PHE A N 1
ATOM 1933 C CA . PHE A 1 252 ? -2.469 -4.863 -9.261 1.00 94.38 252 PHE A CA 1
ATOM 1934 C C . PHE A 1 252 ? -1.437 -5.838 -8.724 1.00 94.38 252 PHE A C 1
ATOM 1936 O O . PHE A 1 252 ? -1.114 -6.831 -9.370 1.00 94.38 252 PHE A O 1
ATOM 1943 N N . VAL A 1 253 ? -0.918 -5.532 -7.543 1.00 96.19 253 VAL A N 1
ATOM 1944 C CA . VAL A 1 253 ? 0.105 -6.329 -6.867 1.00 96.19 253 VAL A CA 1
ATOM 1945 C C . VAL A 1 253 ? -0.278 -6.503 -5.405 1.00 96.19 253 VAL A C 1
ATOM 1947 O O . VAL A 1 253 ? -1.065 -5.716 -4.869 1.00 96.19 253 VAL A O 1
ATOM 1950 N N . LYS A 1 254 ? 0.298 -7.503 -4.737 1.00 96.50 254 LYS A N 1
ATOM 1951 C CA . LYS A 1 254 ? 0.226 -7.601 -3.279 1.00 96.50 254 LYS A CA 1
ATOM 1952 C C . LYS A 1 254 ? 1.577 -7.313 -2.650 1.00 96.50 254 LYS A C 1
ATOM 1954 O O . LYS A 1 254 ? 2.605 -7.803 -3.113 1.00 96.50 254 LYS A O 1
ATOM 1959 N N . ILE A 1 255 ? 1.550 -6.574 -1.550 1.00 96.12 255 ILE A N 1
ATOM 1960 C CA . ILE A 1 255 ? 2.703 -6.349 -0.681 1.00 96.12 255 ILE A CA 1
ATOM 1961 C C . ILE A 1 255 ? 2.250 -6.683 0.733 1.00 96.12 255 ILE A C 1
ATOM 1963 O O . ILE A 1 255 ? 1.284 -6.101 1.227 1.00 96.12 255 ILE A O 1
ATOM 1967 N N . ASP A 1 256 ? 2.890 -7.676 1.350 1.00 93.06 256 ASP A N 1
ATOM 1968 C CA . ASP A 1 256 ? 2.512 -8.194 2.675 1.00 93.06 256 ASP A CA 1
ATOM 1969 C C . ASP A 1 256 ? 1.050 -8.662 2.802 1.00 93.06 256 ASP A C 1
ATOM 1971 O O . ASP A 1 256 ? 0.469 -8.645 3.884 1.00 93.06 256 ASP A O 1
ATOM 1975 N N . GLY A 1 257 ? 0.448 -9.089 1.691 1.00 92.25 257 GLY A N 1
ATOM 1976 C CA . GLY A 1 257 ? -0.953 -9.517 1.631 1.00 92.25 257 GLY A CA 1
ATOM 1977 C C . GLY A 1 257 ? -1.952 -8.394 1.338 1.00 92.25 257 GLY A C 1
ATOM 1978 O O . GLY A 1 257 ? -3.082 -8.695 0.965 1.00 92.25 257 GLY A O 1
ATOM 1979 N N . TYR A 1 258 ? -1.543 -7.124 1.401 1.00 95.81 258 TYR A N 1
ATOM 1980 C CA . TYR A 1 258 ? -2.392 -5.982 1.049 1.00 95.81 258 TYR A CA 1
ATOM 1981 C C . TYR A 1 258 ? -2.293 -5.655 -0.438 1.00 95.81 258 TYR A C 1
ATOM 1983 O O . TYR A 1 258 ? -1.242 -5.829 -1.051 1.00 95.81 258 TYR A O 1
ATOM 1991 N N . THR A 1 259 ? -3.388 -5.173 -1.020 1.00 96.75 259 THR A N 1
ATOM 1992 C CA . THR A 1 259 ? -3.496 -4.888 -2.455 1.00 96.75 259 THR A CA 1
ATOM 1993 C C . THR A 1 259 ? -3.045 -3.466 -2.768 1.00 96.75 259 THR A C 1
ATOM 1995 O O . THR A 1 259 ? -3.511 -2.503 -2.155 1.00 96.75 259 THR A O 1
ATOM 1998 N N . TYR A 1 260 ? -2.190 -3.340 -3.777 1.00 97.81 260 TYR A N 1
ATOM 1999 C CA . TYR A 1 260 ? -1.694 -2.075 -4.301 1.00 97.81 260 TYR A CA 1
ATOM 2000 C C . TYR A 1 260 ? -1.996 -1.967 -5.792 1.00 97.81 260 TYR A C 1
ATOM 2002 O O . TYR A 1 260 ? -1.977 -2.952 -6.531 1.00 97.81 260 TYR A O 1
ATOM 2010 N N . TYR A 1 261 ? -2.253 -0.742 -6.226 1.00 96.06 261 TYR A N 1
ATOM 2011 C CA . TYR A 1 261 ? -2.342 -0.358 -7.621 1.00 96.06 261 TYR A CA 1
ATOM 2012 C C . TYR A 1 261 ? -0.989 0.173 -8.089 1.00 96.06 261 TYR A C 1
ATOM 2014 O O . TYR A 1 261 ? -0.404 1.060 -7.460 1.00 96.06 261 TYR A O 1
ATOM 2022 N N . VAL A 1 262 ? -0.513 -0.367 -9.206 1.00 96.69 262 VAL A N 1
ATOM 2023 C CA . VAL A 1 262 ? 0.714 0.050 -9.876 1.00 96.69 262 VAL A CA 1
ATOM 2024 C C . VAL A 1 262 ? 0.353 0.800 -11.148 1.00 96.69 262 VAL A C 1
ATOM 2026 O O . VAL A 1 262 ? -0.381 0.287 -11.990 1.00 96.69 262 VAL A O 1
ATOM 2029 N N . ASP A 1 263 ? 0.901 2.000 -11.292 1.00 93.94 263 ASP A N 1
ATOM 2030 C CA . ASP A 1 263 ? 0.814 2.837 -12.486 1.00 93.94 263 ASP A CA 1
ATOM 2031 C C . ASP A 1 263 ? 2.223 3.036 -13.044 1.00 93.94 263 ASP A C 1
ATOM 2033 O O . ASP A 1 263 ? 3.096 3.603 -12.379 1.00 93.94 263 ASP A O 1
ATOM 2037 N N . PHE A 1 264 ? 2.453 2.523 -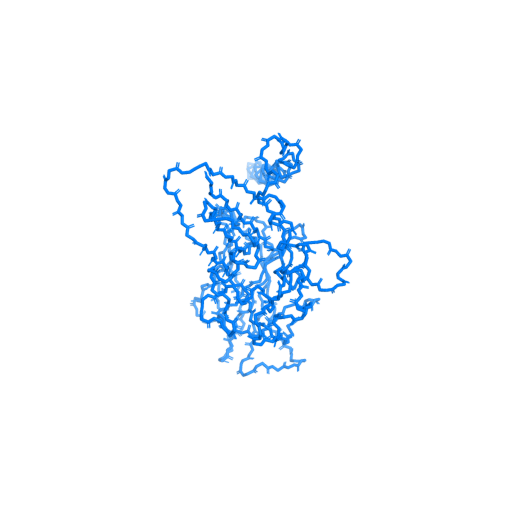14.247 1.00 94.50 264 PHE A N 1
ATOM 2038 C CA . PHE A 1 264 ? 3.723 2.595 -14.944 1.00 94.50 264 PHE A CA 1
ATOM 2039 C C . PHE A 1 264 ? 3.571 3.408 -16.221 1.00 94.50 264 PHE A C 1
ATOM 2041 O O . PHE A 1 264 ? 2.748 3.119 -17.091 1.00 94.50 264 PHE A O 1
ATOM 2048 N N . ILE A 1 265 ? 4.410 4.424 -16.346 1.00 92.25 265 ILE A N 1
ATOM 2049 C CA . ILE A 1 265 ? 4.434 5.321 -17.488 1.00 92.25 265 ILE A CA 1
ATOM 2050 C C . ILE A 1 265 ? 5.815 5.237 -18.116 1.00 92.25 265 ILE A C 1
ATOM 2052 O O . ILE A 1 265 ? 6.796 5.533 -17.442 1.00 92.25 265 ILE A O 1
ATOM 2056 N N . LEU A 1 266 ? 5.889 4.920 -19.407 1.00 91.06 266 LEU A N 1
ATOM 2057 C CA . LEU A 1 266 ? 7.116 4.977 -20.199 1.00 91.06 266 LEU A CA 1
ATOM 2058 C C . LEU A 1 266 ? 7.038 6.139 -21.197 1.00 91.06 266 LEU A C 1
ATOM 2060 O O . LEU A 1 266 ? 6.049 6.283 -21.916 1.00 91.06 266 LEU A O 1
ATOM 2064 N N . TRP A 1 267 ? 8.095 6.945 -21.263 1.00 89.62 267 TRP A N 1
ATOM 2065 C CA . TRP A 1 267 ? 8.289 7.999 -22.262 1.00 89.62 267 TRP A CA 1
ATOM 2066 C C . TRP A 1 267 ? 9.374 7.592 -23.264 1.00 89.62 267 TRP A C 1
ATOM 2068 O O . TRP A 1 267 ? 10.438 7.138 -22.836 1.00 89.62 267 TRP A O 1
ATOM 2078 N N . ARG A 1 268 ? 9.117 7.787 -24.568 1.00 81.69 268 ARG A N 1
ATOM 2079 C CA . ARG A 1 268 ? 10.044 7.499 -25.682 1.00 81.69 268 ARG A CA 1
ATOM 2080 C C . ARG A 1 268 ? 9.917 8.448 -26.876 1.00 81.69 268 ARG A C 1
ATOM 2082 O O . ARG A 1 268 ? 8.776 8.810 -27.243 1.00 81.69 268 ARG A O 1
#